Protein AF-A0A7S4CZ16-F1 (afdb_monomer)

Radius of gyration: 17.97 Å; Cα contacts (8 Å, |Δi|>4): 149; chains: 1; bounding box: 41×37×58 Å

Sequence (178 aa):
VEVRTGQCPSLQPLSLFGSHVIFDHTNDGWSRHLGDTRHYLYPIHLSGAFLFTPNFAASLYLLLLRFLNRQYEAVFQMAPATVSDTPLTSEEQQIWDQLACLQTDFHPDAHACRLKLSLAMMGDNSVMACPWDMAAEMAQYCRKRAFVSAACRLTVPEETRILQAVAPHPAFRNRLYV

Mean predicted aligned error: 8.63 Å

Structure (mmCIF, N/CA/C/O backbone):
data_AF-A0A7S4CZ16-F1
#
_entry.id   AF-A0A7S4CZ16-F1
#
loop_
_atom_site.group_PDB
_atom_site.id
_atom_site.type_symbol
_atom_site.label_atom_id
_atom_site.label_alt_id
_atom_site.label_comp_id
_atom_site.label_asym_id
_atom_site.label_entity_id
_atom_site.label_seq_id
_atom_site.pdbx_PDB_ins_code
_atom_site.Cartn_x
_atom_site.Cartn_y
_atom_site.Cartn_z
_atom_site.occupancy
_atom_site.B_iso_or_equiv
_atom_site.auth_seq_id
_atom_site.auth_comp_id
_atom_site.auth_asym_id
_atom_site.auth_atom_id
_atom_site.pdbx_PDB_model_num
ATOM 1 N N . VAL A 1 1 ? -10.302 -0.837 -39.229 1.00 39.59 1 VAL A N 1
ATOM 2 C CA . VAL A 1 1 ? -9.703 -1.820 -38.300 1.00 39.59 1 VAL A CA 1
ATOM 3 C C . VAL A 1 1 ? -10.118 -1.385 -36.909 1.00 39.59 1 VAL A C 1
ATOM 5 O O . VAL A 1 1 ? -9.643 -0.360 -36.442 1.00 39.59 1 VAL A O 1
ATOM 8 N N . GLU A 1 2 ? -11.152 -2.024 -36.366 1.00 24.81 2 GLU A N 1
ATOM 9 C CA . GLU A 1 2 ? -11.813 -1.613 -35.121 1.00 24.81 2 GLU A CA 1
ATOM 10 C C . GLU A 1 2 ? -10.883 -1.751 -33.914 1.00 24.81 2 GLU A C 1
ATOM 12 O O . GLU A 1 2 ? -10.314 -2.813 -33.662 1.00 24.81 2 GLU A O 1
ATOM 17 N N . VAL A 1 3 ? -10.774 -0.664 -33.153 1.00 36.12 3 VAL A N 1
ATOM 18 C CA . VAL A 1 3 ? -10.149 -0.618 -31.833 1.00 36.12 3 VAL A CA 1
ATOM 19 C C . VAL A 1 3 ? -11.108 -1.295 -30.859 1.00 36.12 3 VAL A C 1
ATOM 21 O O . VAL A 1 3 ? -12.097 -0.702 -30.432 1.00 36.12 3 VAL A O 1
ATOM 24 N N . ARG A 1 4 ? -10.842 -2.561 -30.528 1.00 31.33 4 ARG A N 1
ATOM 25 C CA . ARG A 1 4 ? -11.532 -3.240 -29.430 1.00 31.33 4 ARG A CA 1
ATOM 26 C C . ARG A 1 4 ? -10.918 -2.770 -28.121 1.00 31.33 4 ARG A C 1
ATOM 28 O O . ARG A 1 4 ? -9.878 -3.257 -27.692 1.00 31.33 4 ARG A O 1
ATOM 35 N N . THR A 1 5 ? -11.580 -1.796 -27.510 1.00 38.50 5 THR A N 1
ATOM 36 C CA . THR A 1 5 ? -11.504 -1.554 -26.073 1.00 38.50 5 THR A CA 1
ATOM 37 C C . THR A 1 5 ? -11.696 -2.889 -25.353 1.00 38.50 5 THR A C 1
ATOM 39 O O . THR A 1 5 ? -12.625 -3.636 -25.664 1.00 38.50 5 THR A O 1
ATOM 42 N N . GLY A 1 6 ? -10.774 -3.228 -24.449 1.00 38.06 6 GLY A N 1
ATOM 43 C CA . GLY A 1 6 ? -10.808 -4.469 -23.681 1.00 38.06 6 GLY A CA 1
ATOM 44 C C . GLY A 1 6 ? -12.111 -4.578 -22.896 1.00 38.06 6 GLY A C 1
ATOM 45 O O . GLY A 1 6 ? -12.263 -3.985 -21.832 1.00 38.06 6 GLY A O 1
ATOM 46 N N . GLN A 1 7 ? -13.074 -5.309 -23.453 1.00 35.19 7 GLN A N 1
ATOM 47 C CA . GLN A 1 7 ? -14.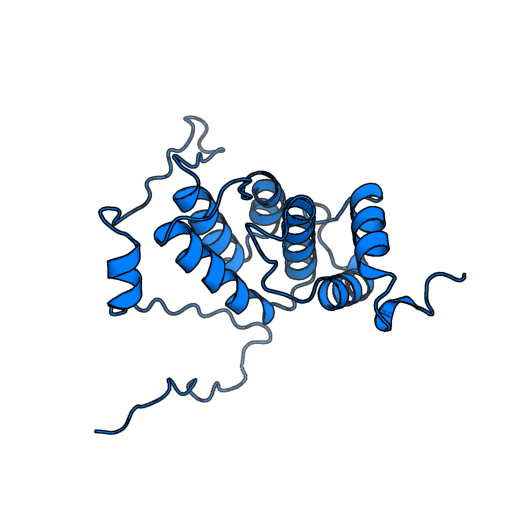299 -5.683 -22.769 1.00 35.19 7 GLN A CA 1
ATOM 48 C C . GLN A 1 7 ? -13.945 -6.685 -21.676 1.00 35.19 7 GLN A C 1
ATOM 50 O O . GLN A 1 7 ? -13.371 -7.742 -21.940 1.00 35.19 7 GLN A O 1
ATOM 55 N N . CYS A 1 8 ? -14.306 -6.339 -20.443 1.00 38.22 8 CYS A N 1
ATOM 56 C CA . CYS A 1 8 ? -14.280 -7.258 -19.318 1.00 38.22 8 CYS A CA 1
ATOM 57 C C . CYS A 1 8 ? -15.235 -8.426 -19.644 1.00 38.22 8 CYS A C 1
ATOM 59 O O . CYS A 1 8 ? -16.410 -8.163 -19.929 1.00 38.22 8 CYS A O 1
ATOM 61 N N . PRO A 1 9 ? -14.776 -9.692 -19.669 1.00 41.66 9 PRO A N 1
ATOM 62 C CA . PRO A 1 9 ? -15.665 -10.820 -19.912 1.00 41.66 9 PRO A CA 1
ATOM 63 C C . PRO A 1 9 ? -16.733 -10.845 -18.817 1.00 41.66 9 PRO A C 1
ATOM 65 O O . PRO A 1 9 ? -16.428 -10.679 -17.639 1.00 41.66 9 PRO A O 1
ATOM 68 N N . SER A 1 10 ? -17.995 -11.013 -19.212 1.00 47.28 10 SER A N 1
ATOM 69 C CA . SER A 1 10 ? -19.143 -11.058 -18.305 1.00 47.28 10 SER A CA 1
ATOM 70 C C . SER A 1 10 ? -18.937 -12.135 -17.234 1.00 47.28 10 SER A C 1
ATOM 72 O O . SER A 1 10 ? -19.087 -13.328 -17.509 1.00 47.28 10 SER A O 1
ATOM 74 N N . LEU A 1 11 ? -18.566 -11.716 -16.023 1.00 49.88 11 LEU A N 1
ATOM 75 C CA . LEU A 1 11 ? -18.315 -12.604 -14.893 1.00 49.88 11 LEU A CA 1
ATOM 76 C C . LEU A 1 11 ? -19.644 -13.173 -14.380 1.00 49.88 11 LEU A C 1
ATOM 78 O O . LEU A 1 11 ? -20.525 -12.433 -13.942 1.00 49.88 11 LEU A O 1
ATOM 82 N N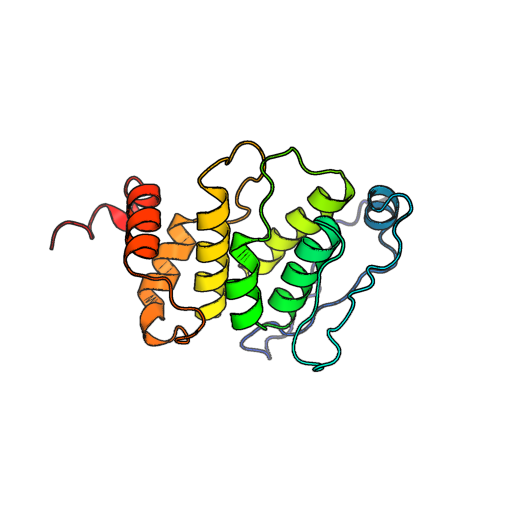 . GLN A 1 12 ? -19.784 -14.499 -14.417 1.00 51.84 12 GLN A N 1
ATOM 83 C CA . GLN A 1 12 ? -20.825 -15.200 -13.665 1.00 51.84 12 GLN A CA 1
ATOM 84 C C . GLN A 1 12 ? -20.566 -15.039 -12.151 1.00 51.84 12 GLN A C 1
ATOM 86 O O . GLN A 1 12 ? -19.411 -15.106 -11.722 1.00 51.84 12 GLN A O 1
ATOM 91 N N . PRO A 1 13 ? -21.601 -14.840 -11.315 1.00 53.09 13 PRO A N 1
ATOM 92 C CA . PRO A 1 13 ? -21.409 -14.491 -9.913 1.00 53.09 13 PRO A CA 1
ATOM 93 C C . PRO A 1 13 ? -21.291 -15.750 -9.044 1.00 53.09 13 PRO A C 1
ATOM 95 O O . PRO A 1 13 ? -22.298 -16.255 -8.557 1.00 53.09 13 PRO A O 1
ATOM 98 N N . LEU A 1 14 ? -20.073 -16.254 -8.815 1.00 48.38 14 LEU A N 1
ATOM 99 C CA . LEU A 1 14 ? -19.835 -17.312 -7.813 1.00 48.38 14 LEU A CA 1
ATOM 100 C C . LEU A 1 14 ? -18.595 -17.112 -6.921 1.00 48.38 14 LEU A C 1
ATOM 102 O O . LEU A 1 14 ? -18.117 -18.058 -6.302 1.00 48.38 14 LEU A O 1
ATOM 106 N N . SER A 1 15 ? -18.116 -15.880 -6.738 1.00 50.66 15 SER A N 1
ATOM 107 C CA . SER A 1 15 ? -17.190 -15.583 -5.636 1.00 50.66 15 SER A CA 1
ATOM 108 C C . SER A 1 15 ? -17.538 -14.255 -4.971 1.00 50.66 15 SER A C 1
ATOM 110 O O . SER A 1 15 ? -17.489 -13.214 -5.620 1.00 50.66 15 SER A O 1
ATOM 112 N N . LEU A 1 16 ? -17.831 -14.283 -3.666 1.00 53.31 16 LEU A N 1
ATOM 113 C CA . LEU A 1 16 ? -18.009 -13.087 -2.822 1.00 53.31 16 LEU A CA 1
ATOM 114 C C . LEU A 1 16 ? -16.788 -12.151 -2.852 1.00 53.31 16 LEU A C 1
ATOM 116 O O . LEU A 1 16 ? -16.910 -10.968 -2.551 1.00 53.31 16 LEU A O 1
ATOM 120 N N . PHE A 1 17 ? -15.626 -12.670 -3.255 1.00 54.50 17 PHE A N 1
ATOM 121 C CA . PHE A 1 17 ? -14.424 -11.893 -3.504 1.00 54.50 17 PHE A CA 1
ATOM 122 C C . PHE A 1 17 ? -13.744 -12.391 -4.780 1.00 54.50 17 PHE A C 1
ATOM 124 O O . PHE A 1 17 ? -13.397 -13.569 -4.840 1.00 54.50 17 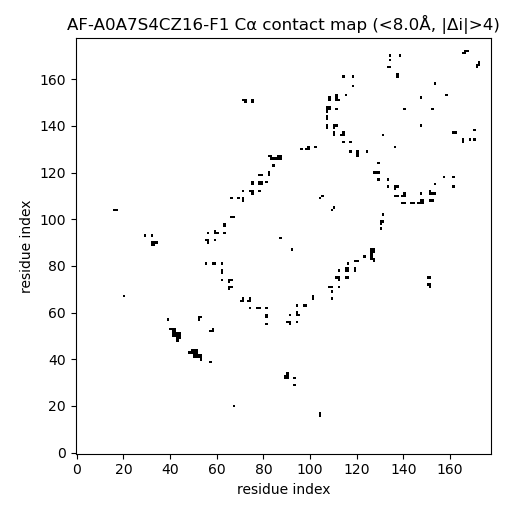PHE A O 1
ATOM 131 N N . GLY A 1 18 ? -13.493 -11.510 -5.753 1.00 57.94 18 GLY A N 1
ATOM 132 C CA . GLY A 1 18 ? -12.713 -11.855 -6.945 1.00 57.94 18 GLY A CA 1
ATOM 133 C C . GLY A 1 18 ? -11.325 -12.366 -6.549 1.00 57.94 18 GLY A C 1
ATOM 134 O O . GLY A 1 18 ? -10.554 -11.651 -5.910 1.00 57.94 18 GLY A O 1
ATOM 135 N N . SER A 1 19 ? -11.039 -13.632 -6.842 1.00 59.38 19 SER A N 1
ATOM 136 C CA . SER A 1 19 ? -9.789 -14.314 -6.470 1.00 59.38 19 SER A CA 1
ATOM 137 C C . SER A 1 19 ? -8.900 -14.649 -7.666 1.00 59.38 19 SER A C 1
ATOM 139 O O . SER A 1 19 ? -7.820 -15.201 -7.486 1.00 59.38 19 SER A O 1
ATOM 141 N N . HIS A 1 20 ? -9.348 -14.354 -8.886 1.00 68.06 20 HIS A N 1
ATOM 142 C CA . HIS A 1 20 ? -8.623 -14.709 -10.098 1.00 68.06 20 HIS A CA 1
ATOM 143 C C . HIS A 1 20 ? -7.826 -13.515 -10.612 1.00 68.06 20 HIS A C 1
ATOM 145 O O . HIS A 1 20 ? -8.396 -12.516 -11.044 1.00 68.06 20 HIS A O 1
ATOM 151 N N . VAL A 1 21 ? -6.503 -13.649 -10.571 1.00 75.12 21 VAL A N 1
ATOM 152 C CA . VAL A 1 21 ? -5.559 -12.754 -11.242 1.00 75.12 21 VAL A CA 1
ATOM 153 C C . VAL A 1 21 ? -5.142 -13.431 -12.541 1.00 75.12 21 VAL A C 1
ATOM 155 O O . VAL A 1 21 ? -4.715 -14.585 -12.527 1.00 75.12 21 VAL A O 1
ATOM 158 N N . ILE A 1 22 ? -5.292 -12.730 -13.662 1.00 80.69 22 ILE A N 1
ATOM 159 C CA . ILE A 1 22 ? -4.826 -13.186 -14.974 1.00 80.69 22 ILE A CA 1
ATOM 160 C C . ILE A 1 22 ? -3.651 -12.297 -15.364 1.00 80.69 22 ILE A C 1
ATOM 162 O O . ILE A 1 22 ? -3.790 -11.077 -15.406 1.00 80.69 22 ILE A O 1
ATOM 166 N N . PHE A 1 23 ? -2.502 -12.911 -15.636 1.00 80.94 23 PHE A N 1
ATOM 167 C CA . PHE A 1 23 ? -1.322 -12.206 -16.120 1.00 80.94 23 PHE A CA 1
ATOM 168 C C . PHE A 1 23 ? -1.340 -12.172 -17.647 1.00 80.94 23 PHE A C 1
ATOM 170 O O . PHE A 1 23 ? -1.408 -13.216 -18.297 1.00 80.94 23 PHE A O 1
ATOM 177 N N . ASP A 1 24 ? -1.272 -10.971 -18.216 1.00 84.12 24 ASP A N 1
ATOM 178 C CA . ASP A 1 24 ? -1.079 -10.789 -19.650 1.00 84.12 24 ASP A CA 1
ATOM 179 C C . ASP A 1 24 ? 0.416 -10.661 -19.957 1.00 84.12 24 ASP A C 1
ATOM 181 O O . ASP A 1 24 ? 1.032 -9.614 -19.760 1.00 84.12 24 ASP A O 1
ATOM 185 N N . HIS A 1 25 ? 1.002 -11.752 -20.446 1.00 78.94 25 HIS A N 1
ATOM 186 C CA . HIS A 1 25 ? 2.410 -11.801 -20.842 1.00 78.94 25 HIS A CA 1
ATOM 187 C C . HIS A 1 25 ? 2.674 -11.201 -22.233 1.00 78.94 25 HIS A C 1
ATOM 189 O O . HIS A 1 25 ? 3.829 -11.111 -22.638 1.00 78.94 25 HIS A O 1
ATOM 195 N N . THR A 1 26 ? 1.627 -10.814 -22.970 1.00 85.75 26 THR A N 1
ATOM 196 C CA . THR A 1 26 ? 1.720 -10.288 -24.343 1.00 85.75 26 THR A CA 1
ATOM 197 C C . THR A 1 26 ? 1.642 -8.764 -24.411 1.00 85.75 26 THR A C 1
ATOM 199 O O . THR A 1 26 ? 1.638 -8.183 -25.494 1.00 85.75 26 THR A O 1
ATOM 202 N N . ASN A 1 27 ? 1.598 -8.098 -23.257 1.00 86.38 27 ASN A N 1
ATOM 203 C CA . ASN A 1 27 ? 1.534 -6.649 -23.186 1.00 86.38 27 ASN A CA 1
ATOM 204 C C . ASN A 1 27 ? 2.885 -6.010 -23.559 1.00 86.38 27 ASN A C 1
ATOM 206 O O . ASN A 1 27 ? 3.755 -5.790 -22.713 1.00 86.38 27 ASN A O 1
ATOM 210 N N . ASP A 1 28 ? 3.026 -5.649 -24.835 1.00 85.12 28 ASP A N 1
ATOM 211 C CA . ASP A 1 28 ? 4.211 -4.969 -25.374 1.00 85.12 28 ASP A CA 1
ATOM 212 C C . ASP A 1 28 ? 4.529 -3.646 -24.659 1.00 85.12 28 ASP A C 1
ATOM 214 O O . ASP A 1 28 ? 5.690 -3.241 -24.576 1.00 85.12 28 ASP A O 1
ATOM 218 N N . GLY A 1 29 ? 3.507 -2.947 -24.151 1.00 85.88 29 GLY A N 1
ATOM 219 C CA . GLY A 1 29 ? 3.684 -1.716 -23.383 1.00 85.88 29 GLY A CA 1
ATOM 220 C C . GLY A 1 29 ? 4.421 -1.981 -22.074 1.00 85.88 29 GLY A C 1
ATOM 221 O O . GLY A 1 29 ? 5.391 -1.293 -21.766 1.00 85.88 29 GLY A O 1
ATOM 222 N N . TRP A 1 30 ? 4.018 -3.026 -21.351 1.00 86.56 30 TRP A N 1
ATOM 223 C CA . TRP A 1 30 ? 4.669 -3.448 -20.110 1.00 86.56 30 TRP A CA 1
ATOM 224 C C . TRP A 1 30 ? 6.137 -3.833 -20.336 1.00 86.56 30 TRP A C 1
ATOM 226 O O . TRP A 1 30 ? 7.034 -3.400 -19.611 1.00 86.56 30 TRP A O 1
ATOM 236 N N . SER A 1 31 ? 6.409 -4.602 -21.396 1.00 86.25 31 SER A N 1
ATOM 237 C CA . SER A 1 31 ? 7.775 -5.011 -21.744 1.00 86.25 31 SER A CA 1
ATOM 238 C C . SER A 1 31 ? 8.690 -3.836 -22.096 1.00 86.25 31 SER A C 1
ATOM 240 O O . SER A 1 31 ? 9.882 -3.895 -21.802 1.00 86.25 31 SER A O 1
ATOM 242 N N . ARG A 1 32 ? 8.161 -2.765 -22.702 1.00 88.50 32 ARG A N 1
ATOM 243 C CA . ARG A 1 32 ? 8.956 -1.583 -23.077 1.00 88.50 32 ARG A CA 1
ATOM 244 C C . ARG A 1 32 ? 9.386 -0.750 -21.872 1.00 88.50 32 ARG A C 1
ATOM 246 O O . ARG A 1 32 ? 10.522 -0.288 -21.848 1.00 88.50 32 ARG A O 1
ATOM 253 N N . HIS A 1 33 ? 8.517 -0.567 -20.880 1.00 88.25 33 HIS A N 1
ATOM 254 C CA . HIS A 1 33 ? 8.830 0.271 -19.716 1.00 88.25 33 HIS A CA 1
ATOM 255 C C . HIS A 1 33 ? 9.763 -0.406 -18.697 1.00 88.25 33 HIS A C 1
ATOM 257 O O . HIS A 1 33 ? 10.380 0.302 -17.907 1.00 88.25 33 HIS A O 1
ATOM 263 N N . LEU A 1 34 ? 9.900 -1.741 -18.737 1.00 85.31 34 LEU A N 1
ATOM 264 C CA . LEU A 1 34 ? 10.834 -2.518 -17.902 1.00 85.31 34 LEU A CA 1
ATOM 265 C C . LEU A 1 34 ? 12.320 -2.299 -18.254 1.00 85.31 34 LEU A C 1
ATOM 267 O O . LEU A 1 34 ? 13.197 -2.724 -17.504 1.00 85.31 34 LEU A O 1
ATOM 271 N N . GLY A 1 35 ? 12.623 -1.693 -19.408 1.00 83.38 35 GLY A N 1
ATOM 272 C CA . GLY A 1 35 ? 14.001 -1.504 -19.869 1.00 83.38 35 GLY A CA 1
ATOM 273 C C . GLY A 1 35 ? 14.728 -2.841 -20.053 1.00 83.38 35 GLY A C 1
ATOM 274 O O . GLY A 1 35 ? 14.275 -3.689 -20.829 1.00 83.38 35 GLY A O 1
ATOM 275 N N . ASP A 1 36 ? 15.826 -3.039 -19.319 1.00 83.81 36 ASP A N 1
ATOM 276 C CA . ASP A 1 36 ? 16.628 -4.274 -19.324 1.00 83.81 36 ASP A CA 1
ATOM 277 C C . ASP A 1 36 ? 16.187 -5.293 -18.259 1.00 83.81 36 ASP A C 1
ATOM 279 O O . ASP A 1 36 ? 16.523 -6.479 -18.347 1.00 83.81 36 ASP A O 1
ATOM 283 N N . THR A 1 37 ? 15.398 -4.874 -17.266 1.00 83.81 37 THR A N 1
ATOM 284 C CA . THR A 1 37 ? 14.921 -5.759 -16.202 1.00 83.81 37 THR A CA 1
ATOM 285 C C . THR A 1 37 ? 13.890 -6.740 -16.766 1.00 83.81 37 THR A C 1
ATOM 287 O O . THR A 1 37 ? 12.969 -6.377 -17.498 1.00 83.81 37 THR A O 1
ATOM 290 N N . ARG A 1 38 ? 14.040 -8.032 -16.462 1.00 84.56 38 ARG A N 1
ATOM 291 C CA . ARG A 1 38 ? 13.073 -9.075 -16.871 1.00 84.56 38 ARG A CA 1
ATOM 292 C C . ARG A 1 38 ? 12.494 -9.841 -15.692 1.00 84.56 38 ARG A C 1
ATOM 294 O O . ARG A 1 38 ? 11.378 -10.336 -15.775 1.00 84.56 38 ARG A O 1
ATOM 301 N N . HIS A 1 39 ? 13.250 -9.931 -14.602 1.00 88.38 39 HIS A N 1
ATOM 302 C CA . HIS A 1 39 ? 12.867 -10.659 -13.403 1.00 88.38 39 HIS A CA 1
ATOM 303 C C . HIS A 1 39 ? 13.464 -9.951 -12.187 1.00 88.38 39 HIS A C 1
ATOM 305 O O . HIS A 1 39 ? 14.620 -9.529 -12.230 1.00 88.38 39 HIS A O 1
ATOM 311 N N . TYR A 1 40 ? 12.702 -9.872 -11.097 1.00 91.69 40 TYR A N 1
ATOM 312 C CA . TYR A 1 40 ? 13.221 -9.442 -9.801 1.00 91.69 40 TYR A CA 1
ATOM 313 C C . TYR A 1 40 ? 13.640 -10.661 -8.986 1.00 91.69 40 TYR A C 1
ATOM 315 O O . TYR A 1 40 ? 12.868 -11.606 -8.819 1.00 91.69 40 TYR A O 1
ATOM 323 N N . LEU A 1 41 ? 14.865 -10.634 -8.468 1.00 93.56 41 LEU A N 1
ATOM 324 C CA . LEU A 1 41 ? 15.382 -11.665 -7.577 1.00 93.56 41 LEU A CA 1
ATOM 325 C C . LEU A 1 41 ? 15.328 -11.152 -6.141 1.00 93.56 41 LEU A C 1
ATOM 327 O O . LEU A 1 41 ? 15.950 -10.144 -5.813 1.00 93.56 41 LEU A O 1
ATOM 331 N N . TYR A 1 42 ? 14.590 -11.862 -5.292 1.00 94.31 42 TYR A N 1
ATOM 332 C CA . TYR A 1 42 ? 14.418 -11.511 -3.887 1.00 94.31 42 TYR A CA 1
ATOM 333 C C . TYR A 1 42 ? 15.265 -12.436 -3.011 1.00 94.31 42 TYR A C 1
ATOM 335 O O . TYR A 1 42 ? 14.884 -13.594 -2.810 1.00 94.31 42 TYR A O 1
ATOM 343 N N . PRO A 1 43 ? 16.423 -11.979 -2.504 1.00 93.50 43 PRO A N 1
ATOM 344 C CA . PRO A 1 43 ? 17.242 -12.803 -1.634 1.00 93.50 43 PRO A CA 1
ATOM 345 C C . PRO A 1 43 ? 16.520 -13.067 -0.312 1.00 93.50 43 PRO A C 1
ATOM 347 O O . PRO A 1 43 ? 15.867 -12.192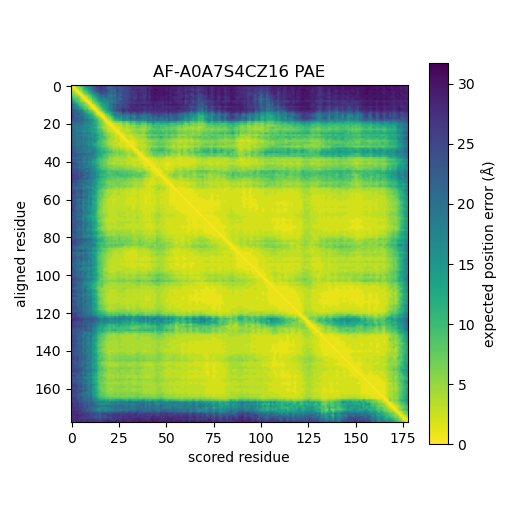 0.264 1.00 93.50 43 PRO A O 1
ATOM 350 N N . ILE A 1 44 ? 16.665 -14.298 0.169 1.00 93.62 44 ILE A N 1
ATOM 351 C CA . ILE A 1 44 ? 16.073 -14.775 1.414 1.00 93.62 44 ILE A CA 1
ATOM 352 C C . ILE A 1 44 ? 17.196 -14.893 2.443 1.00 93.62 44 ILE A C 1
ATOM 354 O O . ILE A 1 44 ? 18.276 -15.405 2.147 1.00 93.62 44 ILE A O 1
ATOM 358 N N . HIS A 1 45 ? 16.953 -14.400 3.654 1.00 91.94 45 HIS A N 1
ATOM 359 C CA . HIS A 1 45 ? 17.879 -14.564 4.767 1.00 91.94 45 HIS A CA 1
ATOM 360 C C . HIS A 1 45 ? 18.079 -16.054 5.094 1.00 91.94 45 HIS A C 1
ATOM 362 O O . HIS A 1 45 ? 17.150 -16.845 4.958 1.00 91.94 45 HIS A O 1
ATOM 368 N N . LEU A 1 46 ? 19.247 -16.442 5.618 1.00 91.44 46 LEU A N 1
ATOM 369 C CA . LEU A 1 46 ? 19.562 -17.840 5.964 1.00 91.44 46 LEU A CA 1
ATOM 370 C C . LEU A 1 46 ? 18.555 -18.488 6.931 1.00 91.44 46 LEU A C 1
ATOM 372 O O . LEU A 1 46 ? 18.394 -19.702 6.931 1.00 91.44 46 LEU A O 1
ATOM 376 N N . SER A 1 47 ? 17.855 -17.685 7.738 1.00 92.06 47 SER A N 1
ATOM 377 C CA . SER A 1 47 ? 16.784 -18.168 8.622 1.00 92.06 47 SER A CA 1
ATOM 378 C C . SER A 1 47 ? 15.501 -18.582 7.889 1.00 92.06 47 SER A C 1
ATOM 380 O O . SER A 1 47 ? 14.593 -19.101 8.528 1.00 92.06 47 SER A O 1
ATOM 382 N N . GLY A 1 48 ? 15.367 -18.288 6.593 1.00 85.50 48 GLY A N 1
ATOM 383 C CA . GLY A 1 48 ? 14.145 -18.502 5.812 1.00 85.50 48 GLY A CA 1
ATOM 384 C C . GLY A 1 48 ? 12.983 -17.564 6.165 1.00 85.50 48 GLY A C 1
ATOM 385 O O . GLY A 1 48 ? 11.936 -17.631 5.530 1.00 85.50 48 GLY A O 1
ATOM 386 N N . ALA A 1 49 ? 13.151 -16.686 7.159 1.00 85.06 49 ALA A N 1
ATOM 387 C CA . ALA A 1 49 ? 12.067 -15.868 7.710 1.00 85.06 49 ALA A CA 1
ATOM 388 C C . ALA A 1 49 ? 11.957 -14.465 7.090 1.00 85.06 49 ALA A C 1
ATOM 390 O O . ALA A 1 49 ? 10.914 -13.826 7.207 1.00 85.06 49 ALA A O 1
ATOM 391 N N . PHE A 1 50 ? 13.018 -13.974 6.441 1.00 85.69 50 PHE A N 1
ATOM 392 C CA . PHE A 1 50 ? 13.088 -12.606 5.924 1.00 85.69 50 PHE A CA 1
ATOM 393 C C . PHE A 1 50 ? 13.447 -12.599 4.445 1.00 85.69 50 PHE A C 1
ATOM 395 O O . PHE A 1 50 ? 14.312 -13.356 4.005 1.00 85.69 50 PHE A O 1
ATOM 402 N N . LEU A 1 51 ? 12.795 -11.714 3.700 1.00 90.25 51 LEU A N 1
ATOM 403 C CA . LEU A 1 51 ? 13.009 -11.499 2.277 1.00 90.25 51 LEU A CA 1
ATOM 404 C C . LEU A 1 51 ? 13.399 -10.038 2.070 1.00 90.25 51 LEU A C 1
ATOM 406 O O . LEU A 1 51 ? 12.751 -9.149 2.623 1.00 90.25 51 LEU A O 1
ATOM 410 N N . PHE A 1 52 ? 14.438 -9.793 1.275 1.00 90.50 52 PHE A N 1
ATOM 411 C CA . PHE A 1 52 ? 14.917 -8.442 0.988 1.00 90.50 52 PHE A CA 1
ATOM 412 C C . PHE A 1 52 ? 14.569 -8.015 -0.433 1.00 90.50 52 PHE A C 1
ATOM 414 O O . PHE A 1 52 ? 14.474 -8.831 -1.350 1.00 90.50 52 PHE A O 1
ATOM 421 N N . THR A 1 53 ? 14.386 -6.712 -0.611 1.00 93.00 53 THR A N 1
ATOM 422 C CA . THR A 1 53 ? 14.099 -6.094 -1.903 1.00 93.00 53 THR A CA 1
ATOM 423 C C . THR A 1 53 ? 15.374 -5.383 -2.375 1.00 93.00 53 THR A C 1
ATOM 425 O O . THR A 1 53 ? 15.907 -4.554 -1.640 1.00 93.00 53 THR A O 1
ATOM 428 N N . PRO A 1 54 ? 15.943 -5.752 -3.539 1.00 91.19 54 PRO A N 1
ATOM 429 C CA . PRO A 1 54 ? 17.246 -5.234 -3.968 1.00 91.19 54 PRO A CA 1
ATOM 430 C C . PRO A 1 54 ? 17.197 -3.769 -4.421 1.00 91.19 54 PRO A C 1
ATOM 432 O O . PRO A 1 54 ? 18.209 -3.077 -4.377 1.00 91.19 54 PRO A O 1
ATOM 435 N N . ASN A 1 55 ? 16.036 -3.309 -4.882 1.00 91.69 55 ASN A N 1
ATOM 436 C CA . ASN A 1 55 ? 15.782 -1.943 -5.316 1.00 91.69 55 ASN A CA 1
ATOM 437 C C . ASN A 1 55 ? 14.301 -1.585 -5.091 1.00 91.69 55 ASN A C 1
ATOM 439 O O . ASN A 1 55 ? 13.499 -2.434 -4.683 1.00 91.69 55 ASN A O 1
ATOM 443 N N . PHE A 1 56 ? 13.952 -0.327 -5.357 1.00 92.62 56 PHE A N 1
ATOM 444 C CA . PHE A 1 56 ? 12.608 0.199 -5.137 1.00 92.62 56 PHE A CA 1
ATOM 445 C C . PHE A 1 56 ? 11.558 -0.400 -6.090 1.00 92.62 56 PHE A C 1
ATOM 447 O O . PHE A 1 56 ? 10.506 -0.841 -5.636 1.00 92.62 56 PHE A O 1
ATOM 454 N N . ALA A 1 57 ? 11.856 -0.539 -7.386 1.00 93.31 57 ALA A N 1
ATOM 455 C CA . ALA A 1 57 ? 10.965 -1.219 -8.335 1.00 93.31 57 ALA A CA 1
ATOM 456 C C . ALA A 1 57 ? 10.585 -2.642 -7.869 1.00 93.31 57 ALA A C 1
ATOM 458 O O . ALA A 1 57 ? 9.413 -3.029 -7.881 1.00 93.31 57 ALA A O 1
ATOM 459 N N . ALA A 1 58 ? 11.557 -3.402 -7.356 1.00 94.19 58 ALA A N 1
ATOM 460 C CA . ALA A 1 58 ? 11.330 -4.729 -6.803 1.00 94.19 58 ALA A CA 1
ATOM 461 C C . ALA A 1 58 ? 10.469 -4.690 -5.530 1.00 94.19 58 ALA A C 1
ATOM 463 O O . ALA A 1 58 ? 9.657 -5.599 -5.329 1.00 94.19 58 ALA A O 1
ATOM 464 N N . SER A 1 59 ? 10.620 -3.681 -4.663 1.00 94.94 59 SER A N 1
ATOM 465 C CA . SER A 1 59 ? 9.783 -3.546 -3.462 1.00 94.94 59 SER A CA 1
ATOM 466 C C . SER A 1 59 ? 8.333 -3.213 -3.814 1.00 94.94 59 SER A C 1
ATOM 468 O O . SER A 1 59 ? 7.429 -3.874 -3.297 1.00 94.94 59 SER A O 1
ATOM 470 N N . LEU A 1 60 ? 8.115 -2.295 -4.762 1.00 94.12 60 LEU A N 1
ATOM 471 C CA . LEU A 1 60 ? 6.802 -1.959 -5.317 1.00 94.12 60 LEU A CA 1
ATOM 472 C C . LEU A 1 60 ? 6.117 -3.175 -5.937 1.00 94.12 60 LEU A C 1
ATOM 474 O O . LEU A 1 60 ? 4.963 -3.472 -5.622 1.00 94.12 60 LEU A O 1
ATOM 478 N N . TYR A 1 61 ? 6.839 -3.916 -6.779 1.00 94.19 61 TYR A N 1
ATOM 479 C CA . TYR A 1 61 ? 6.287 -5.098 -7.431 1.00 94.19 61 TYR A CA 1
ATOM 480 C C . TYR A 1 61 ? 5.916 -6.183 -6.417 1.00 94.19 61 TYR A C 1
ATOM 482 O O . TYR A 1 61 ? 4.839 -6.776 -6.493 1.00 94.19 61 TYR A O 1
ATOM 490 N N . LEU A 1 62 ? 6.765 -6.408 -5.410 1.00 95.31 62 LEU A N 1
ATOM 491 C CA . LEU A 1 62 ? 6.464 -7.363 -4.349 1.00 95.31 62 LEU A CA 1
ATOM 492 C C . LEU A 1 62 ? 5.260 -6.922 -3.511 1.00 95.31 62 LEU A C 1
ATOM 494 O O . LEU A 1 62 ? 4.435 -7.766 -3.160 1.00 95.31 62 LEU A O 1
ATOM 498 N N . LEU A 1 63 ? 5.142 -5.629 -3.199 1.00 95.62 63 LEU A N 1
ATOM 499 C CA . LEU A 1 63 ? 3.983 -5.083 -2.496 1.00 95.62 63 LEU A CA 1
ATOM 500 C C . LEU A 1 63 ? 2.698 -5.359 -3.284 1.00 95.62 63 LEU A C 1
ATOM 502 O O . LEU A 1 63 ? 1.746 -5.886 -2.707 1.00 95.62 63 LEU A O 1
ATOM 506 N N . LEU A 1 64 ? 2.693 -5.089 -4.594 1.00 94.31 64 LEU A N 1
ATOM 507 C CA . LEU A 1 64 ? 1.565 -5.381 -5.483 1.00 94.31 64 LEU A CA 1
ATOM 508 C C . LEU A 1 64 ? 1.203 -6.873 -5.461 1.00 94.31 64 LEU A C 1
ATOM 510 O O . LEU A 1 64 ? 0.045 -7.219 -5.228 1.00 94.31 64 LEU A O 1
ATOM 514 N N . LEU A 1 65 ? 2.182 -7.767 -5.646 1.00 93.25 65 LEU A N 1
ATOM 515 C CA . LEU A 1 65 ? 1.943 -9.214 -5.637 1.00 93.25 65 LEU A CA 1
ATOM 516 C C . LEU A 1 65 ? 1.396 -9.710 -4.293 1.00 93.25 65 LEU A C 1
ATOM 518 O O . LEU A 1 65 ? 0.471 -10.523 -4.262 1.00 93.25 65 LEU A O 1
ATOM 522 N N . ARG A 1 66 ? 1.933 -9.213 -3.174 1.00 94.31 66 ARG A N 1
ATOM 523 C CA . ARG A 1 66 ? 1.432 -9.549 -1.834 1.00 94.31 66 ARG A CA 1
ATOM 524 C C . ARG A 1 66 ? 0.006 -9.054 -1.632 1.00 94.31 66 ARG A C 1
ATOM 526 O O . ARG A 1 66 ? -0.794 -9.781 -1.045 1.00 94.31 66 ARG A O 1
ATOM 533 N N . PHE A 1 67 ? -0.325 -7.871 -2.145 1.00 93.62 67 PHE A N 1
ATOM 534 C CA . PHE A 1 67 ? -1.678 -7.326 -2.082 1.00 93.62 67 PHE A CA 1
ATOM 535 C C . PHE A 1 67 ? -2.656 -8.179 -2.892 1.00 93.62 67 PHE A C 1
ATOM 537 O O . PHE A 1 67 ? -3.681 -8.604 -2.363 1.00 93.62 67 PHE A O 1
ATOM 544 N N . LEU A 1 68 ? -2.310 -8.511 -4.139 1.00 91.56 68 LEU A N 1
ATOM 545 C CA . LEU A 1 68 ? -3.111 -9.387 -4.999 1.00 91.56 68 LEU A CA 1
ATOM 546 C C . LEU A 1 68 ? -3.321 -10.775 -4.372 1.00 91.56 68 LEU A C 1
ATOM 548 O O . LEU A 1 68 ? -4.405 -11.345 -4.473 1.00 91.56 68 LEU A O 1
ATOM 552 N N . ASN A 1 69 ? -2.312 -11.287 -3.661 1.00 91.81 69 ASN A N 1
ATOM 553 C CA . ASN A 1 69 ? -2.389 -12.541 -2.913 1.00 91.81 69 ASN A CA 1
ATOM 554 C C . ASN A 1 69 ? -2.979 -12.387 -1.493 1.00 91.81 69 ASN A C 1
ATOM 556 O O . ASN A 1 69 ? -2.889 -13.309 -0.682 1.00 91.81 69 ASN A O 1
ATOM 560 N N . ARG A 1 70 ? -3.556 -11.222 -1.164 1.00 92.62 70 ARG A N 1
ATOM 561 C CA . ARG A 1 70 ? -4.216 -10.914 0.120 1.00 92.62 70 ARG A CA 1
ATOM 562 C C . ARG A 1 70 ? -3.345 -11.124 1.360 1.00 92.62 70 ARG A C 1
ATOM 564 O O . ARG A 1 70 ? -3.845 -11.348 2.461 1.00 92.62 70 ARG A O 1
ATOM 571 N N . GLN A 1 71 ? -2.030 -11.013 1.209 1.00 95.06 71 GLN A N 1
ATOM 572 C CA . GLN A 1 71 ? -1.074 -11.039 2.316 1.00 95.06 71 GLN A CA 1
ATOM 573 C C . GLN A 1 71 ? -1.006 -9.660 2.985 1.00 95.06 71 GLN A C 1
ATOM 575 O O . GLN A 1 71 ? 0.043 -9.015 3.009 1.00 95.06 71 GLN A O 1
ATOM 580 N N . TYR A 1 72 ? -2.145 -9.197 3.506 1.00 96.81 72 TYR A N 1
ATOM 581 C CA . TYR A 1 72 ? -2.323 -7.828 3.990 1.00 96.81 72 TYR A CA 1
ATOM 582 C C . TYR A 1 72 ? -1.360 -7.460 5.117 1.00 96.81 72 TYR A C 1
ATOM 584 O O . TYR A 1 72 ? -0.831 -6.359 5.115 1.00 96.81 72 TYR A O 1
ATOM 592 N N . GLU A 1 73 ? -1.052 -8.380 6.032 1.00 96.81 73 GLU A N 1
ATOM 593 C CA . GLU A 1 73 ? -0.082 -8.119 7.103 1.00 96.81 73 GLU A CA 1
ATOM 594 C C . GLU A 1 73 ? 1.296 -7.736 6.546 1.00 96.81 73 GLU A C 1
ATOM 596 O O . GLU A 1 73 ? 1.880 -6.732 6.953 1.00 96.81 73 GLU A O 1
ATOM 601 N N . ALA A 1 74 ? 1.787 -8.488 5.560 1.00 95.38 74 ALA A N 1
ATOM 602 C CA . ALA A 1 74 ? 3.068 -8.199 4.929 1.00 95.38 74 ALA A CA 1
ATOM 603 C C . ALA A 1 74 ? 3.019 -6.883 4.134 1.00 95.38 74 ALA A C 1
ATOM 605 O O . ALA A 1 74 ? 3.965 -6.102 4.186 1.00 95.38 74 ALA A O 1
ATOM 606 N N . VAL A 1 75 ? 1.906 -6.598 3.447 1.00 96.31 75 VAL A N 1
ATOM 607 C CA . VAL A 1 75 ? 1.691 -5.308 2.765 1.00 96.31 75 VAL A CA 1
ATOM 608 C C . VAL A 1 75 ? 1.716 -4.153 3.764 1.00 96.31 75 VAL A C 1
ATOM 610 O O . VAL A 1 75 ? 2.403 -3.160 3.541 1.00 96.31 75 VAL A O 1
ATOM 613 N N . PHE A 1 76 ? 0.996 -4.283 4.877 1.00 97.06 76 PHE A N 1
ATOM 614 C CA . PHE A 1 76 ? 0.879 -3.256 5.905 1.00 97.06 76 PHE A CA 1
ATOM 615 C C . PHE A 1 76 ? 2.239 -2.925 6.535 1.00 97.06 76 PHE A C 1
ATOM 617 O O . PHE A 1 76 ? 2.536 -1.757 6.788 1.00 97.06 76 PHE A O 1
ATOM 624 N N . GLN A 1 77 ? 3.082 -3.941 6.740 1.00 94.62 77 GLN A N 1
ATOM 625 C CA . GLN A 1 77 ? 4.456 -3.779 7.221 1.00 94.62 77 GLN A CA 1
ATOM 626 C C . GLN A 1 77 ? 5.383 -3.153 6.168 1.00 94.62 77 GLN A C 1
ATOM 628 O O . GLN A 1 77 ? 6.225 -2.329 6.515 1.00 94.62 77 GLN A O 1
ATOM 633 N N . MET A 1 78 ? 5.232 -3.519 4.890 1.00 94.50 78 MET A N 1
ATOM 634 C CA . MET A 1 78 ? 6.066 -3.005 3.794 1.00 94.50 78 MET A CA 1
ATOM 635 C C . MET A 1 78 ? 5.702 -1.579 3.359 1.00 94.50 78 MET A C 1
ATOM 637 O O . MET A 1 78 ? 6.566 -0.864 2.850 1.00 94.50 78 MET A O 1
ATOM 641 N N . ALA A 1 79 ? 4.453 -1.148 3.552 1.00 93.44 79 ALA A N 1
ATOM 642 C CA . ALA A 1 79 ? 3.934 0.115 3.024 1.00 93.44 79 ALA A CA 1
ATOM 643 C C . ALA A 1 79 ? 4.802 1.355 3.343 1.00 93.44 79 ALA A C 1
ATOM 645 O O . ALA A 1 79 ? 5.087 2.105 2.411 1.00 93.44 79 ALA A O 1
ATOM 646 N N . PRO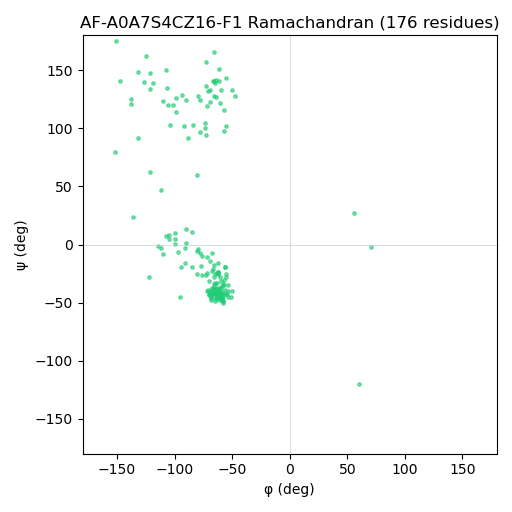 A 1 80 ? 5.309 1.570 4.578 1.00 89.88 80 PRO A N 1
ATOM 647 C CA . PRO A 1 80 ? 6.153 2.731 4.881 1.00 89.88 80 PRO A CA 1
ATOM 648 C C . PRO A 1 80 ? 7.499 2.748 4.147 1.00 89.88 80 PRO A C 1
ATOM 650 O O . PRO A 1 80 ? 8.067 3.813 3.955 1.00 89.88 80 PRO A O 1
ATOM 653 N N . ALA A 1 81 ? 8.017 1.579 3.760 1.00 89.19 81 ALA A N 1
ATOM 654 C CA . ALA A 1 81 ? 9.277 1.446 3.027 1.00 89.19 81 ALA A CA 1
ATOM 655 C C . ALA A 1 81 ? 9.081 1.466 1.501 1.00 89.19 81 ALA A C 1
ATOM 657 O O . ALA A 1 81 ? 10.051 1.397 0.752 1.00 89.19 81 ALA A O 1
ATOM 658 N N . THR A 1 82 ? 7.830 1.527 1.038 1.00 89.69 82 THR A N 1
ATOM 659 C CA . THR A 1 82 ? 7.468 1.460 -0.383 1.00 89.69 82 THR A CA 1
ATOM 660 C C . THR A 1 82 ? 6.915 2.808 -0.856 1.00 89.69 82 THR A C 1
ATOM 662 O O . THR A 1 82 ? 5.863 2.890 -1.487 1.00 89.69 82 THR A O 1
ATOM 665 N N . VAL A 1 83 ? 7.626 3.878 -0.500 1.00 87.44 83 VAL A N 1
ATOM 666 C CA . VAL A 1 83 ? 7.387 5.252 -0.955 1.00 87.44 83 VAL A CA 1
ATOM 667 C C . VAL A 1 83 ? 8.697 5.877 -1.417 1.00 87.44 83 VAL A C 1
ATOM 669 O O . VAL A 1 83 ? 9.756 5.540 -0.891 1.00 87.44 83 VAL A O 1
ATOM 672 N N . SER A 1 84 ? 8.609 6.769 -2.398 1.00 87.38 84 SER A N 1
ATOM 673 C CA . SER A 1 84 ? 9.744 7.494 -2.964 1.00 87.38 84 SER A CA 1
ATOM 674 C C . SER A 1 84 ? 9.561 8.992 -2.747 1.00 87.38 84 SER A C 1
ATOM 676 O O . SER A 1 84 ? 8.463 9.519 -2.917 1.00 87.38 84 SER A O 1
ATOM 678 N N . ASP A 1 85 ? 10.649 9.668 -2.393 1.00 85.25 85 ASP A N 1
ATOM 679 C CA . ASP A 1 85 ? 10.801 11.126 -2.377 1.00 85.25 85 ASP A CA 1
ATOM 680 C C . ASP A 1 85 ? 11.329 11.678 -3.716 1.00 85.25 85 ASP A C 1
ATOM 682 O O . ASP A 1 85 ? 11.524 12.883 -3.874 1.00 85.25 85 ASP A O 1
ATOM 686 N N . THR A 1 86 ? 11.553 10.802 -4.699 1.00 88.12 86 THR A N 1
ATOM 687 C CA . THR A 1 86 ? 12.014 11.157 -6.045 1.00 88.12 86 THR A CA 1
ATOM 688 C C . THR A 1 86 ? 11.025 10.699 -7.120 1.00 88.12 86 THR A C 1
ATOM 690 O O . THR A 1 86 ? 10.364 9.669 -6.935 1.00 88.12 86 THR A O 1
ATOM 693 N N . PRO A 1 87 ? 10.904 11.438 -8.245 1.00 89.62 87 PRO A N 1
ATOM 694 C CA . PRO A 1 87 ? 10.042 11.062 -9.364 1.00 89.62 87 PRO A CA 1
ATOM 695 C C . PRO A 1 87 ? 10.264 9.617 -9.808 1.00 89.62 87 PRO A C 1
ATOM 697 O O . PRO A 1 87 ? 11.404 9.198 -10.006 1.00 89.62 87 PRO A O 1
ATOM 700 N N . LEU A 1 88 ? 9.167 8.880 -9.990 1.00 90.94 88 LEU A N 1
ATOM 701 C CA . LEU A 1 88 ? 9.217 7.479 -10.391 1.00 90.94 88 LEU A CA 1
ATOM 702 C C . LEU A 1 88 ? 9.801 7.325 -11.795 1.00 90.94 88 LEU A C 1
ATOM 704 O O . LEU A 1 88 ? 9.469 8.066 -12.724 1.00 90.94 88 LEU A O 1
ATOM 708 N N . THR A 1 89 ? 10.644 6.312 -11.962 1.00 92.62 89 THR A N 1
ATOM 709 C CA . THR A 1 89 ? 11.060 5.839 -13.284 1.00 92.62 89 THR A CA 1
ATOM 710 C C . THR A 1 89 ? 9.873 5.246 -14.051 1.00 92.62 89 THR A C 1
ATOM 712 O O . THR A 1 89 ? 8.835 4.915 -13.475 1.00 92.62 89 THR A O 1
ATOM 715 N N . SER A 1 90 ? 10.022 5.046 -15.365 1.00 92.12 90 SER A N 1
ATOM 716 C CA . SER A 1 90 ? 8.975 4.412 -16.182 1.00 92.12 90 SER A CA 1
ATOM 717 C C . SER A 1 90 ? 8.585 3.018 -15.683 1.00 92.12 90 SER A C 1
ATOM 719 O O . SER A 1 90 ? 7.418 2.643 -15.768 1.00 92.12 90 SER A O 1
ATOM 721 N N . GLU A 1 91 ? 9.554 2.262 -15.162 1.00 92.75 91 GLU A N 1
ATOM 722 C CA . GLU A 1 91 ? 9.362 0.921 -14.608 1.00 92.75 91 GLU A CA 1
ATOM 723 C C . GLU A 1 91 ? 8.549 0.961 -13.307 1.00 92.75 91 GLU A C 1
ATOM 725 O O . GLU A 1 91 ? 7.600 0.198 -13.134 1.00 92.75 91 GLU A O 1
ATOM 730 N N . GLU A 1 92 ? 8.887 1.873 -12.400 1.00 92.94 92 GLU A N 1
ATOM 731 C CA . GLU A 1 92 ? 8.198 2.031 -11.117 1.00 92.94 92 GLU A CA 1
ATOM 732 C C . GLU A 1 92 ? 6.786 2.586 -11.310 1.00 92.94 92 GLU A C 1
ATOM 734 O O . GLU A 1 92 ? 5.843 2.095 -10.687 1.00 92.94 92 GLU A O 1
ATOM 739 N N . GLN A 1 93 ? 6.623 3.554 -12.217 1.00 91.94 93 GLN A N 1
ATOM 740 C CA . GLN A 1 93 ? 5.334 4.170 -12.519 1.00 91.94 93 GLN A CA 1
ATOM 741 C C . GLN A 1 93 ? 4.327 3.145 -13.051 1.00 91.94 93 GLN A C 1
ATOM 743 O O . GLN A 1 93 ? 3.200 3.097 -12.570 1.00 91.94 93 GLN A O 1
ATOM 748 N N . GLN A 1 94 ? 4.715 2.268 -13.984 1.00 91.75 94 GLN A N 1
ATOM 749 C CA . GLN A 1 94 ? 3.768 1.271 -14.500 1.00 91.75 94 GLN A CA 1
ATOM 750 C C . GLN A 1 94 ? 3.316 0.267 -13.428 1.00 91.75 94 GLN A C 1
ATOM 752 O O . GLN A 1 94 ? 2.174 -0.191 -13.470 1.00 91.75 94 GLN A O 1
ATOM 757 N N . ILE A 1 95 ? 4.192 -0.081 -12.473 1.00 92.38 95 ILE A N 1
ATOM 758 C CA . ILE A 1 95 ? 3.864 -0.974 -11.352 1.00 92.38 95 ILE A CA 1
ATOM 759 C C . ILE A 1 95 ? 2.923 -0.248 -10.399 1.00 92.38 95 ILE A C 1
ATOM 761 O O . ILE A 1 95 ? 1.932 -0.819 -9.945 1.00 92.38 95 ILE A O 1
ATOM 765 N N . TRP A 1 96 ? 3.222 1.019 -10.125 1.00 91.31 96 TRP A N 1
ATOM 766 C CA . TRP A 1 96 ? 2.392 1.884 -9.311 1.00 91.31 96 TRP A CA 1
ATOM 767 C C . TRP A 1 96 ? 0.974 2.020 -9.862 1.00 91.31 96 TRP A C 1
ATOM 769 O O . TRP A 1 96 ? 0.007 1.862 -9.117 1.00 91.31 96 TRP A O 1
ATOM 779 N N . ASP A 1 97 ? 0.836 2.225 -11.169 1.00 90.81 97 ASP A N 1
ATOM 780 C CA . ASP A 1 97 ? -0.463 2.380 -11.824 1.00 90.81 97 ASP A CA 1
ATOM 781 C C . ASP A 1 97 ? -1.349 1.132 -11.651 1.00 90.81 97 ASP A C 1
ATOM 783 O O . ASP A 1 97 ? -2.574 1.246 -11.560 1.00 90.81 97 ASP A O 1
ATOM 787 N N . GLN A 1 98 ? -0.756 -0.062 -11.497 1.00 90.56 98 GLN A N 1
ATOM 788 C CA . GLN A 1 98 ? -1.513 -1.289 -11.209 1.00 90.56 98 GLN A CA 1
ATOM 789 C C . GLN A 1 98 ? -2.180 -1.280 -9.829 1.00 90.56 98 GLN A C 1
ATOM 791 O O . GLN A 1 98 ? -3.159 -2.000 -9.618 1.00 90.56 98 GLN A O 1
ATOM 796 N N . LEU A 1 99 ? -1.713 -0.460 -8.879 1.00 89.75 99 LEU A N 1
ATOM 797 C CA . LEU A 1 99 ? -2.357 -0.346 -7.569 1.00 89.75 99 LEU A CA 1
ATOM 798 C C . LEU A 1 99 ? -3.793 0.184 -7.682 1.00 89.75 99 LEU A C 1
ATOM 800 O O . LEU A 1 99 ? -4.621 -0.122 -6.823 1.00 89.75 99 LEU A O 1
ATOM 804 N N . ALA A 1 100 ? -4.134 0.911 -8.752 1.00 87.81 100 ALA A N 1
ATOM 805 C CA . ALA A 1 100 ? -5.506 1.343 -9.007 1.00 87.81 100 ALA A CA 1
ATOM 806 C C . ALA A 1 100 ? -6.478 0.155 -9.147 1.00 87.81 100 ALA A C 1
ATOM 808 O O . ALA A 1 100 ? -7.625 0.240 -8.705 1.00 87.81 100 ALA A O 1
ATOM 809 N N . CYS A 1 101 ? -6.017 -0.989 -9.663 1.00 85.31 101 CYS A N 1
ATOM 810 C CA . CYS A 1 101 ? -6.824 -2.207 -9.767 1.00 85.31 101 CYS A CA 1
ATOM 811 C C . CYS A 1 101 ? -7.201 -2.797 -8.396 1.00 85.31 101 CYS A C 1
ATOM 813 O O . CYS A 1 101 ? -8.144 -3.579 -8.300 1.00 85.31 101 CYS A O 1
ATOM 815 N N . LEU A 1 102 ? -6.511 -2.410 -7.317 1.00 87.38 102 LEU A N 1
ATOM 816 C CA . LEU A 1 102 ? -6.776 -2.897 -5.960 1.00 87.38 102 LEU A CA 1
ATOM 817 C C . LEU A 1 102 ? -7.992 -2.228 -5.302 1.00 87.38 102 LEU A C 1
ATOM 819 O O . LEU A 1 102 ? -8.408 -2.650 -4.222 1.00 87.38 102 LEU A O 1
ATOM 823 N N . GLN A 1 103 ? -8.580 -1.198 -5.918 1.00 85.56 103 GLN A N 1
ATOM 824 C CA . GLN A 1 103 ? -9.747 -0.484 -5.378 1.00 85.56 103 GLN A CA 1
ATOM 825 C C . GLN A 1 103 ? -10.989 -1.368 -5.233 1.00 85.56 103 GLN A C 1
ATOM 827 O O . GLN A 1 103 ? -11.844 -1.110 -4.388 1.00 85.56 103 GLN A O 1
ATOM 832 N N . THR A 1 104 ? -11.091 -2.432 -6.030 1.00 84.88 104 THR A N 1
ATOM 833 C CA . THR A 1 104 ? -12.221 -3.366 -5.973 1.00 84.88 104 THR A CA 1
ATOM 834 C C . THR A 1 104 ? -12.107 -4.381 -4.833 1.00 84.88 104 THR A C 1
ATOM 836 O O . THR A 1 104 ? -13.020 -5.184 -4.638 1.00 84.88 104 THR A O 1
ATOM 839 N N . ASP A 1 105 ? -11.005 -4.378 -4.074 1.00 88.56 105 ASP A N 1
ATOM 840 C CA . ASP A 1 105 ? -10.849 -5.225 -2.895 1.00 88.56 105 ASP A CA 1
ATOM 841 C C . ASP A 1 105 ? -11.489 -4.572 -1.659 1.00 88.56 105 ASP A C 1
ATOM 843 O O . ASP A 1 105 ? -10.935 -3.658 -1.039 1.00 88.56 105 ASP A O 1
ATOM 847 N N . PHE A 1 106 ? -12.667 -5.070 -1.286 1.00 91.25 106 PHE A N 1
ATOM 848 C CA . PHE A 1 106 ? -13.448 -4.593 -0.144 1.00 91.25 106 PHE A CA 1
ATOM 849 C C . PHE A 1 106 ? -13.133 -5.318 1.177 1.00 91.25 106 PHE A C 1
ATOM 851 O O . PHE A 1 106 ? -13.908 -5.191 2.135 1.00 91.25 106 PHE A O 1
ATOM 858 N N . HIS A 1 107 ? -12.042 -6.083 1.264 1.00 93.44 107 HIS A N 1
ATOM 859 C CA . HIS A 1 107 ? -11.618 -6.701 2.520 1.00 93.44 107 HIS A CA 1
ATOM 860 C C . HIS A 1 107 ? -11.303 -5.630 3.593 1.00 93.44 107 HIS A C 1
ATOM 862 O O . HIS A 1 107 ? -10.729 -4.588 3.264 1.00 93.44 107 HIS A O 1
ATOM 868 N N . PRO A 1 108 ? -11.656 -5.832 4.883 1.00 96.06 108 PRO A N 1
ATOM 869 C CA . PRO A 1 108 ? -11.341 -4.878 5.956 1.00 96.06 108 PRO A CA 1
ATOM 870 C C . PRO A 1 108 ? -9.849 -4.520 6.019 1.00 96.06 108 PRO A C 1
ATOM 872 O O . PRO A 1 108 ? -9.504 -3.341 6.077 1.00 96.06 108 PRO A O 1
ATOM 875 N N . ASP A 1 109 ? -8.970 -5.519 5.930 1.00 97.31 109 ASP A N 1
ATOM 876 C CA . ASP A 1 109 ? -7.520 -5.293 5.959 1.00 97.31 109 ASP A CA 1
ATOM 877 C C . ASP A 1 109 ? -6.993 -4.635 4.677 1.00 97.31 109 ASP A C 1
ATOM 879 O O . ASP A 1 109 ? -5.988 -3.929 4.731 1.00 97.31 109 ASP A O 1
ATOM 883 N N . ALA A 1 110 ? -7.686 -4.784 3.540 1.00 96.06 110 ALA A N 1
ATOM 884 C CA . ALA A 1 110 ? -7.318 -4.088 2.309 1.00 96.06 110 ALA A CA 1
ATOM 885 C C . ALA A 1 110 ? -7.501 -2.572 2.463 1.00 96.06 110 ALA A C 1
ATOM 887 O O . ALA A 1 110 ? -6.602 -1.810 2.110 1.00 96.06 110 ALA A O 1
ATOM 888 N N . HIS A 1 111 ? -8.610 -2.136 3.079 1.00 96.44 111 HIS A N 1
ATOM 889 C CA . HIS A 1 111 ? -8.813 -0.725 3.428 1.00 96.44 111 HIS A CA 1
ATOM 890 C C . HIS A 1 111 ? -7.695 -0.213 4.345 1.00 96.44 111 HIS A C 1
ATOM 892 O O . HIS A 1 111 ? -7.153 0.868 4.128 1.00 96.44 111 HIS A O 1
ATOM 898 N N . ALA A 1 112 ? -7.305 -1.006 5.345 1.00 97.44 112 ALA A N 1
ATOM 899 C CA . ALA A 1 112 ? -6.243 -0.619 6.264 1.00 97.44 112 ALA A CA 1
ATOM 900 C C . ALA A 1 112 ? -4.872 -0.504 5.572 1.00 97.44 112 ALA A C 1
ATOM 902 O O . ALA A 1 112 ? -4.149 0.463 5.807 1.00 97.44 112 ALA A O 1
ATOM 903 N N . CYS A 1 113 ? -4.537 -1.435 4.673 1.00 96.88 113 CYS A N 1
ATOM 904 C CA . CYS A 1 113 ? -3.312 -1.388 3.872 1.00 96.88 113 CYS A CA 1
ATOM 905 C C . CYS A 1 113 ? -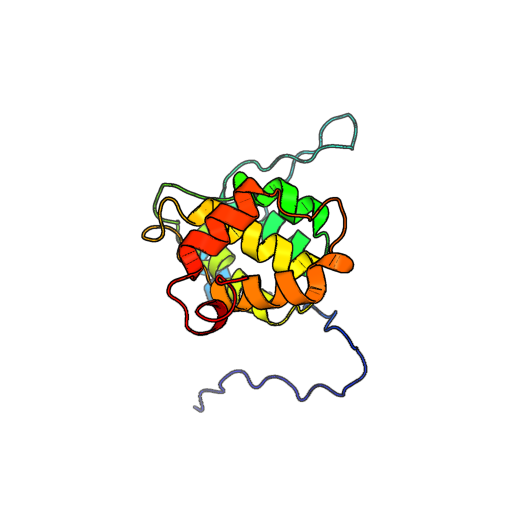3.276 -0.172 2.947 1.00 96.88 113 CYS A C 1
ATOM 907 O O . CYS A 1 113 ? -2.266 0.526 2.892 1.00 96.88 113 CYS A O 1
ATOM 909 N N . ARG A 1 114 ? -4.385 0.114 2.255 1.00 96.00 114 ARG A N 1
ATOM 910 C CA . ARG A 1 114 ? -4.500 1.287 1.380 1.00 96.00 114 ARG A CA 1
ATOM 911 C C . ARG A 1 114 ? -4.318 2.587 2.153 1.00 96.00 114 ARG A C 1
ATOM 913 O O . ARG A 1 114 ? -3.558 3.441 1.716 1.00 96.00 114 ARG A O 1
ATOM 920 N N . LEU A 1 115 ? -4.921 2.703 3.335 1.00 96.00 115 LEU A N 1
ATOM 921 C CA . LEU A 1 115 ? -4.739 3.858 4.218 1.00 96.00 115 LEU A CA 1
ATOM 922 C C . LEU A 1 115 ? -3.318 3.980 4.773 1.00 96.00 115 LEU A C 1
ATOM 924 O O . LEU A 1 115 ? -2.783 5.084 4.842 1.00 96.00 115 LEU A O 1
ATOM 928 N N . LYS A 1 116 ? -2.691 2.862 5.153 1.00 96.19 116 LYS A N 1
ATOM 929 C CA . LYS A 1 116 ? -1.294 2.834 5.607 1.00 96.19 116 LYS A CA 1
ATOM 930 C C . LYS A 1 116 ? -0.346 3.321 4.516 1.00 96.19 116 LYS A C 1
ATOM 932 O O . LYS A 1 116 ? 0.575 4.084 4.789 1.00 96.19 116 LYS A O 1
ATOM 937 N N . LEU A 1 117 ? -0.611 2.902 3.284 1.00 93.75 117 LEU A N 1
ATOM 938 C CA . LEU A 1 117 ? 0.139 3.308 2.111 1.00 93.75 117 LEU A CA 1
ATOM 939 C C . LEU A 1 117 ? -0.097 4.799 1.795 1.00 93.75 117 LEU A C 1
ATOM 941 O O . LEU A 1 117 ? 0.861 5.559 1.697 1.00 93.75 117 LEU A O 1
ATOM 945 N N . SER A 1 118 ? -1.355 5.256 1.789 1.00 93.25 118 SER A N 1
ATOM 946 C CA . SER A 1 118 ? -1.717 6.678 1.681 1.00 93.25 118 SER A CA 1
ATOM 947 C C . SER A 1 118 ? -1.027 7.554 2.729 1.00 93.25 118 SER A C 1
ATOM 949 O O . SER A 1 118 ? -0.590 8.662 2.428 1.00 93.25 118 SER A O 1
ATOM 951 N N . LEU A 1 119 ? -0.919 7.069 3.968 1.00 93.06 119 LEU A N 1
ATOM 952 C CA . LEU A 1 119 ? -0.252 7.779 5.054 1.00 93.06 119 LEU A CA 1
ATOM 953 C C . LEU A 1 119 ? 1.235 7.989 4.777 1.00 93.06 119 LEU A C 1
ATOM 955 O O . LEU A 1 119 ? 1.747 9.072 5.056 1.00 93.06 119 LEU A O 1
ATOM 959 N N . ALA A 1 120 ? 1.905 6.980 4.222 1.00 89.88 120 ALA A N 1
ATOM 960 C CA . ALA A 1 120 ? 3.306 7.082 3.841 1.00 89.88 120 ALA A CA 1
ATOM 961 C C . ALA A 1 120 ? 3.521 8.098 2.698 1.00 89.88 120 ALA A C 1
ATOM 963 O O . ALA A 1 120 ? 4.564 8.741 2.649 1.00 89.88 120 ALA A O 1
ATOM 964 N N . MET A 1 121 ? 2.517 8.310 1.838 1.00 87.25 121 MET A N 1
ATOM 965 C CA . MET A 1 121 ? 2.570 9.265 0.715 1.00 87.25 121 MET A CA 1
ATOM 966 C C . MET A 1 121 ? 2.212 10.702 1.076 1.00 87.25 121 MET A C 1
ATOM 968 O O . MET A 1 121 ? 2.585 11.616 0.351 1.00 87.25 121 MET A O 1
ATOM 972 N N . MET A 1 122 ? 1.524 10.935 2.200 1.00 84.69 122 MET A N 1
ATOM 973 C CA . MET A 1 122 ? 1.028 12.271 2.566 1.00 84.69 122 MET A CA 1
ATOM 974 C C . MET A 1 122 ? 2.111 13.362 2.635 1.00 84.69 122 MET A C 1
ATOM 976 O O . MET A 1 122 ? 1.766 14.542 2.618 1.00 84.69 122 MET A O 1
ATOM 980 N N . GLY A 1 123 ? 3.389 12.994 2.764 1.00 72.19 123 GLY A N 1
ATOM 981 C CA . GLY A 1 123 ? 4.504 13.940 2.767 1.00 72.19 123 GLY A CA 1
ATOM 982 C C . GLY A 1 123 ? 4.770 14.597 1.410 1.00 72.19 123 GLY A C 1
ATOM 983 O O . GLY A 1 123 ? 5.175 15.756 1.393 1.00 72.19 123 GLY A O 1
ATOM 984 N N . ASP A 1 124 ? 4.510 13.898 0.299 1.00 68.12 124 ASP A N 1
ATOM 985 C CA . ASP A 1 124 ? 4.789 14.401 -1.047 1.00 68.12 124 ASP A CA 1
ATOM 986 C C . ASP A 1 124 ? 3.838 13.813 -2.107 1.00 68.12 124 ASP A C 1
ATOM 988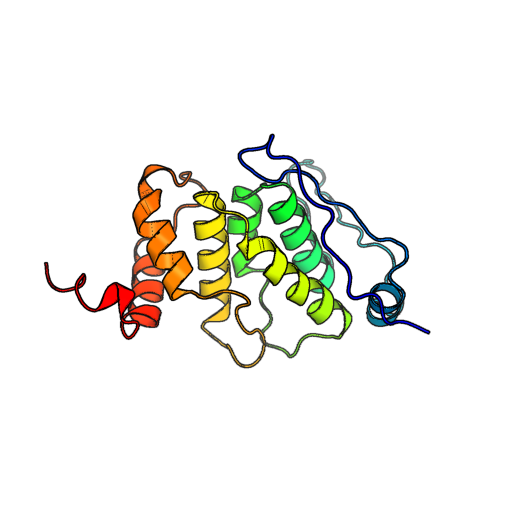 O O . ASP A 1 124 ? 4.163 12.914 -2.886 1.00 68.12 124 ASP A O 1
ATOM 992 N N . ASN A 1 125 ? 2.629 14.375 -2.163 1.00 68.38 125 ASN A N 1
ATOM 993 C CA . ASN A 1 125 ? 1.629 14.022 -3.174 1.00 68.38 125 ASN A CA 1
ATOM 994 C C . ASN A 1 125 ? 2.021 14.452 -4.603 1.00 68.38 125 ASN A C 1
ATOM 996 O O . ASN A 1 125 ? 1.285 14.133 -5.537 1.00 68.38 125 ASN A O 1
ATOM 1000 N N . SER A 1 126 ? 3.113 15.208 -4.788 1.00 69.31 126 SER A N 1
ATOM 1001 C CA . SER A 1 126 ? 3.557 15.642 -6.120 1.00 69.31 126 SER A CA 1
ATOM 1002 C C . SER A 1 126 ? 4.332 14.551 -6.860 1.00 69.31 126 SER A C 1
ATOM 1004 O O . SER A 1 126 ? 4.320 14.519 -8.090 1.00 69.31 126 SER A O 1
ATOM 1006 N N . VAL A 1 127 ? 4.946 13.635 -6.105 1.00 76.44 127 VAL A N 1
ATOM 1007 C CA . VAL A 1 127 ? 5.777 12.542 -6.618 1.00 76.44 127 VAL A CA 1
ATOM 1008 C C . VAL A 1 127 ? 4.975 11.251 -6.770 1.00 76.44 127 VAL A C 1
ATOM 1010 O O . VAL A 1 127 ? 5.062 10.591 -7.803 1.00 76.44 127 VAL A O 1
ATOM 1013 N N . MET A 1 128 ? 4.166 10.894 -5.767 1.00 81.31 128 MET A N 1
ATOM 1014 C CA . MET A 1 128 ? 3.360 9.669 -5.776 1.00 81.31 128 MET A CA 1
ATOM 1015 C C . MET A 1 128 ? 1.914 9.972 -5.387 1.00 81.31 128 MET A C 1
ATOM 1017 O O . MET A 1 128 ? 1.539 9.953 -4.214 1.00 81.31 128 MET A O 1
ATOM 1021 N N . ALA A 1 129 ? 1.078 10.240 -6.388 1.00 82.44 129 ALA A N 1
ATOM 1022 C CA . ALA A 1 129 ? -0.340 10.464 -6.156 1.00 82.44 129 ALA A CA 1
ATOM 1023 C C . ALA A 1 129 ? -1.031 9.166 -5.721 1.00 82.44 129 ALA A C 1
ATOM 1025 O O . ALA A 1 129 ? -0.872 8.109 -6.338 1.00 82.44 129 ALA A O 1
ATOM 1026 N N . CYS A 1 130 ? -1.835 9.263 -4.665 1.00 84.62 130 CYS A N 1
ATOM 1027 C CA . CYS A 1 130 ? -2.611 8.139 -4.175 1.00 84.62 130 CYS A CA 1
ATOM 1028 C C . CYS A 1 130 ? -3.640 7.701 -5.236 1.00 84.62 130 CYS A C 1
ATOM 1030 O O . CYS A 1 130 ? -4.421 8.539 -5.692 1.00 84.62 130 CYS A O 1
ATOM 1032 N N . PRO A 1 131 ? -3.683 6.414 -5.625 1.00 87.00 131 PRO A N 1
ATOM 1033 C CA . PRO A 1 131 ? -4.548 5.982 -6.718 1.00 87.00 131 PRO A CA 1
ATOM 1034 C C . PRO A 1 131 ? -6.026 5.876 -6.318 1.00 87.00 131 PRO A C 1
ATOM 1036 O O . PRO A 1 131 ? -6.866 5.703 -7.193 1.00 87.00 131 PRO A O 1
ATOM 1039 N N . TRP A 1 132 ? -6.365 5.977 -5.029 1.00 90.19 132 TRP A N 1
ATOM 1040 C CA . TRP A 1 132 ? -7.728 5.868 -4.496 1.00 90.19 132 TRP A CA 1
ATOM 1041 C C . TRP A 1 132 ? -8.135 7.086 -3.666 1.00 90.19 132 TRP A C 1
ATOM 1043 O O . TRP A 1 132 ? -7.304 7.842 -3.164 1.00 90.19 132 TRP A O 1
ATOM 1053 N N . ASP A 1 133 ? -9.444 7.239 -3.464 1.00 90.88 133 ASP A N 1
ATOM 1054 C CA . ASP A 1 133 ? -10.000 8.257 -2.576 1.00 90.88 133 ASP A CA 1
ATOM 1055 C C . ASP A 1 133 ? -9.766 7.885 -1.101 1.00 90.88 133 ASP A C 1
ATOM 1057 O O . ASP A 1 133 ? -10.445 7.033 -0.521 1.00 90.88 133 ASP A O 1
ATOM 1061 N N . MET A 1 134 ? -8.809 8.573 -0.475 1.00 91.62 134 MET A N 1
ATOM 1062 C CA . MET A 1 134 ? -8.454 8.389 0.933 1.00 91.62 134 MET A CA 1
ATOM 1063 C C . MET A 1 134 ? -9.642 8.609 1.885 1.00 91.62 134 MET A C 1
ATOM 1065 O O . MET A 1 134 ? -9.744 7.931 2.909 1.00 91.62 134 MET A O 1
ATOM 1069 N N . ALA A 1 135 ? -10.563 9.523 1.561 1.00 92.31 135 ALA A N 1
ATOM 1070 C CA . ALA A 1 135 ? -11.737 9.791 2.386 1.00 92.31 135 ALA A CA 1
ATOM 1071 C C . ALA A 1 135 ? -12.730 8.621 2.329 1.00 92.31 135 ALA A C 1
ATOM 1073 O O . ALA A 1 135 ? -13.253 8.195 3.366 1.00 92.31 135 ALA A O 1
ATOM 1074 N N . ALA A 1 136 ? -12.956 8.063 1.137 1.00 92.44 136 ALA A N 1
ATOM 1075 C CA . ALA A 1 136 ? -13.784 6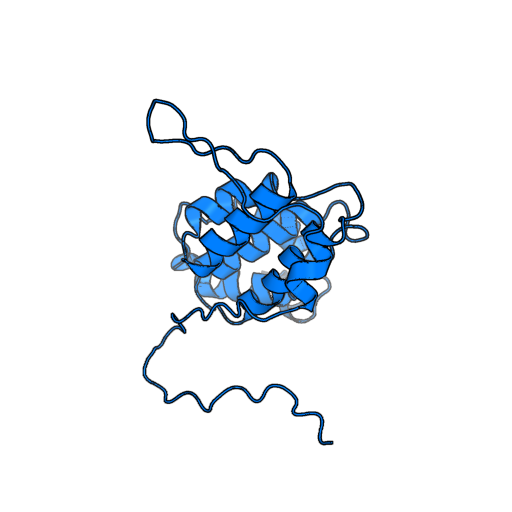.874 0.959 1.00 92.44 136 ALA A CA 1
ATOM 1076 C C . ALA A 1 136 ? -13.187 5.653 1.681 1.00 92.44 136 ALA A C 1
ATOM 1078 O O . ALA A 1 136 ? -13.906 4.949 2.400 1.00 92.44 136 ALA A O 1
ATOM 1079 N N . GLU A 1 137 ? -11.874 5.444 1.566 1.00 94.81 137 GLU A N 1
ATOM 1080 C CA . GLU A 1 137 ? -11.164 4.366 2.261 1.00 94.81 137 GLU A CA 1
ATOM 1081 C C . GLU A 1 137 ? -11.268 4.505 3.784 1.00 94.81 137 GLU A C 1
ATOM 1083 O O . GLU A 1 137 ? -11.609 3.536 4.469 1.00 94.81 137 GLU A O 1
ATOM 1088 N N . MET A 1 138 ? -11.083 5.716 4.322 1.00 95.19 138 MET A N 1
ATOM 1089 C CA . MET A 1 138 ? -11.197 5.959 5.763 1.00 95.19 138 MET A CA 1
ATOM 1090 C C . MET A 1 138 ? -12.621 5.710 6.271 1.00 95.19 138 MET A C 1
ATOM 1092 O O . MET A 1 138 ? -12.820 5.141 7.347 1.00 95.19 138 MET A O 1
ATOM 1096 N N . ALA A 1 139 ? -13.640 6.057 5.481 1.00 93.69 139 ALA A N 1
ATOM 1097 C CA . ALA A 1 139 ? -15.028 5.792 5.843 1.00 93.69 139 ALA A CA 1
ATOM 1098 C C . ALA A 1 139 ? -15.317 4.282 5.907 1.00 93.69 139 ALA A C 1
ATOM 1100 O O . ALA A 1 139 ? -15.990 3.822 6.836 1.00 93.69 139 ALA A O 1
ATOM 1101 N N . GLN A 1 140 ? -14.798 3.505 4.951 1.00 94.56 140 GLN A N 1
ATOM 1102 C CA . GLN A 1 140 ? -14.944 2.047 4.937 1.00 94.56 140 GLN A CA 1
ATOM 1103 C C . GLN A 1 140 ? -14.159 1.375 6.064 1.00 94.56 140 GLN A C 1
ATOM 1105 O O . GLN A 1 140 ? -14.697 0.487 6.730 1.00 94.56 140 GLN A O 1
ATOM 1110 N N . TYR A 1 141 ? -12.939 1.837 6.336 1.00 96.25 141 TYR A N 1
ATOM 1111 C CA . TYR A 1 141 ? -12.139 1.374 7.465 1.00 96.25 141 TYR A CA 1
ATOM 1112 C C . TYR A 1 141 ? -12.869 1.591 8.793 1.00 96.25 141 TYR A C 1
ATOM 1114 O O . TYR A 1 141 ? -13.041 0.641 9.551 1.00 96.25 141 TYR A O 1
ATOM 1122 N N . CYS A 1 142 ? -13.409 2.788 9.050 1.00 94.44 142 CYS A N 1
ATOM 1123 C CA . CYS A 1 142 ? -14.184 3.058 10.265 1.00 94.44 142 CYS A CA 1
ATOM 1124 C C . CYS A 1 142 ? -15.404 2.133 10.403 1.00 94.44 142 CYS A C 1
ATOM 1126 O O . CYS A 1 142 ? -15.673 1.627 11.491 1.00 94.44 142 CYS A O 1
ATOM 1128 N N . ARG A 1 143 ? -16.127 1.866 9.304 1.00 94.56 143 ARG A N 1
ATOM 1129 C CA . ARG A 1 143 ? -17.284 0.949 9.303 1.00 94.56 143 ARG A CA 1
ATOM 1130 C C . ARG A 1 143 ? -16.891 -0.497 9.596 1.00 94.56 143 ARG A C 1
ATOM 1132 O O . ARG A 1 143 ? -17.677 -1.224 10.194 1.00 94.56 143 ARG A O 1
ATOM 1139 N N . LYS A 1 144 ? -15.706 -0.917 9.150 1.00 95.12 144 LYS A N 1
ATOM 1140 C CA . LYS A 1 144 ? -15.228 -2.302 9.238 1.00 95.12 144 LYS A CA 1
ATOM 1141 C C . LYS A 1 144 ? -14.172 -2.514 10.321 1.00 95.12 144 LYS A C 1
ATOM 1143 O O . LYS A 1 144 ? -13.669 -3.622 10.444 1.00 95.12 144 LYS A O 1
ATOM 1148 N N . ARG A 1 145 ? -13.859 -1.499 11.132 1.00 94.88 145 ARG A N 1
ATOM 1149 C CA . ARG A 1 145 ? -12.759 -1.498 12.111 1.00 94.88 145 ARG A CA 1
ATOM 1150 C C . ARG A 1 145 ? -12.744 -2.721 13.024 1.00 94.88 145 ARG A C 1
ATOM 1152 O O . ARG A 1 145 ? -11.677 -3.258 13.302 1.00 94.88 145 ARG A O 1
ATOM 1159 N N . ALA A 1 146 ? -13.917 -3.164 13.476 1.00 96.25 146 ALA A N 1
ATOM 1160 C CA . ALA A 1 146 ? -14.051 -4.344 14.332 1.00 96.25 146 ALA A CA 1
ATOM 1161 C C . ALA A 1 146 ? -13.589 -5.648 13.650 1.00 96.25 146 ALA A C 1
ATOM 1163 O O . ALA A 1 146 ? -13.196 -6.584 14.337 1.00 96.25 146 ALA A O 1
ATOM 1164 N N . PHE A 1 147 ? -13.603 -5.689 12.317 1.00 96.50 147 PHE A N 1
ATOM 1165 C CA . PHE A 1 147 ? -13.191 -6.818 11.483 1.00 96.50 147 PHE A CA 1
ATOM 1166 C C . PHE A 1 147 ? -11.778 -6.660 10.908 1.00 96.50 147 PHE A C 1
ATOM 1168 O O . PHE A 1 147 ? -11.332 -7.528 10.166 1.00 96.50 147 PHE A O 1
ATOM 1175 N N . VAL A 1 148 ? -11.083 -5.559 11.217 1.00 97.25 148 VAL A N 1
ATOM 1176 C CA . VAL A 1 148 ? -9.681 -5.372 10.826 1.00 97.25 148 VAL A CA 1
ATOM 1177 C C . VAL A 1 148 ? -8.798 -6.182 11.768 1.00 97.25 148 VAL A C 1
ATOM 1179 O O . VAL A 1 148 ? -8.843 -6.001 12.998 1.00 97.25 148 VAL A O 1
ATOM 1182 N N . SER A 1 149 ? -7.978 -7.044 11.174 1.00 97.31 149 SER A N 1
ATOM 1183 C CA . SER A 1 149 ? -6.981 -7.867 11.847 1.00 97.31 149 SER A CA 1
ATOM 1184 C C . SER A 1 149 ? -6.038 -6.998 12.672 1.00 97.31 149 SER A C 1
ATOM 1186 O O . SER A 1 149 ? -5.650 -5.905 12.259 1.00 97.31 149 SER A O 1
ATOM 1188 N N . ALA A 1 150 ? -5.623 -7.487 13.843 1.00 96.31 150 ALA A N 1
ATOM 1189 C CA . ALA A 1 150 ? -4.754 -6.726 14.743 1.00 96.31 150 ALA A CA 1
ATOM 1190 C C . ALA A 1 150 ? -3.442 -6.288 14.065 1.00 96.31 150 ALA A C 1
ATOM 1192 O O . ALA A 1 150 ? -3.018 -5.151 14.244 1.00 96.31 150 ALA A O 1
ATOM 1193 N N . ALA A 1 151 ? -2.858 -7.156 13.232 1.00 96.75 151 ALA A N 1
ATOM 1194 C CA . ALA A 1 151 ? -1.618 -6.881 12.506 1.00 96.75 151 ALA A CA 1
ATOM 1195 C C . ALA A 1 151 ? -1.747 -5.782 11.431 1.00 96.75 151 ALA A C 1
ATOM 1197 O O . ALA A 1 151 ? -0.752 -5.161 11.072 1.00 96.75 151 ALA A O 1
ATOM 1198 N N . CYS A 1 152 ? -2.963 -5.522 10.938 1.00 97.31 152 CYS A N 1
ATOM 1199 C CA . CYS A 1 152 ? -3.250 -4.495 9.932 1.00 97.31 152 CYS A CA 1
ATOM 1200 C C . CYS A 1 152 ? -3.929 -3.258 10.534 1.00 97.31 152 CYS A C 1
ATOM 1202 O O . CYS A 1 152 ? -4.423 -2.404 9.804 1.00 97.31 152 CYS A O 1
ATOM 1204 N N . ARG A 1 153 ? -4.033 -3.154 11.862 1.00 97.00 153 ARG A N 1
ATOM 1205 C CA . ARG A 1 153 ? -4.750 -2.048 12.496 1.00 97.00 153 ARG A CA 1
ATOM 1206 C C . ARG A 1 153 ? -3.871 -0.804 12.537 1.00 97.00 153 ARG A C 1
ATOM 1208 O O . ARG A 1 153 ? -2.753 -0.841 13.045 1.00 97.00 153 ARG A O 1
ATOM 1215 N N . LEU A 1 154 ? -4.405 0.312 12.048 1.00 97.06 154 LEU A N 1
ATOM 1216 C CA . LEU A 1 154 ? -3.757 1.612 12.193 1.00 97.06 154 LEU A CA 1
ATOM 1217 C C . LEU A 1 154 ? -3.685 1.994 13.672 1.00 97.06 154 LEU A C 1
ATOM 1219 O O . LEU A 1 154 ? -4.613 1.751 14.451 1.00 97.06 154 LEU A O 1
ATOM 1223 N N . THR A 1 155 ? -2.572 2.603 14.061 1.00 96.69 155 THR A N 1
ATOM 1224 C CA . THR A 1 155 ? -2.423 3.160 15.405 1.00 96.69 155 THR A CA 1
ATOM 1225 C C . THR A 1 155 ? -3.272 4.426 15.547 1.00 96.69 155 THR A C 1
ATOM 1227 O O . THR A 1 155 ? -3.594 5.094 14.566 1.00 96.69 155 THR A O 1
ATOM 1230 N N . VAL A 1 156 ? -3.628 4.800 16.779 1.00 95.56 156 VAL A N 1
ATOM 1231 C CA . VAL A 1 156 ? -4.443 6.006 17.033 1.00 95.56 156 VAL A CA 1
ATOM 1232 C C . VAL A 1 156 ? -3.835 7.286 16.424 1.00 95.56 156 VAL A C 1
ATOM 1234 O O . VAL A 1 156 ? -4.587 8.058 15.821 1.00 95.56 156 VAL A O 1
ATOM 1237 N N . PRO A 1 157 ? -2.509 7.533 16.503 1.00 96.50 157 PRO A N 1
ATOM 1238 C CA . PRO A 1 157 ? -1.899 8.686 15.837 1.00 96.50 157 PRO A CA 1
ATOM 1239 C C . PRO A 1 157 ? -2.066 8.666 14.313 1.00 96.50 157 PRO A C 1
ATOM 1241 O O . PRO A 1 157 ? -2.306 9.707 13.706 1.00 96.50 157 PRO A O 1
ATOM 1244 N N . GLU A 1 158 ? -1.981 7.489 13.693 1.00 96.06 158 GLU A N 1
ATOM 1245 C CA . GLU A 1 158 ? -2.147 7.324 12.245 1.00 96.06 158 GLU A CA 1
ATOM 1246 C C . GLU A 1 158 ? -3.588 7.593 11.816 1.00 96.06 158 GLU A C 1
ATOM 1248 O O . GLU A 1 158 ? -3.821 8.354 10.879 1.00 96.06 158 GLU A O 1
ATOM 1253 N N . GLU A 1 159 ? -4.557 7.042 12.549 1.00 95.56 159 GLU A N 1
ATOM 1254 C CA . GLU A 1 159 ? -5.986 7.286 12.325 1.00 95.56 159 GLU A CA 1
ATOM 1255 C C . GLU A 1 159 ? -6.320 8.768 12.460 1.00 95.56 159 GLU A C 1
ATOM 1257 O O . GLU A 1 159 ? -7.006 9.329 11.609 1.00 95.56 159 GLU A O 1
ATOM 1262 N N . THR A 1 160 ? -5.789 9.416 13.497 1.00 93.56 160 THR A N 1
ATOM 1263 C CA . THR A 1 160 ? -5.984 10.850 13.735 1.00 93.56 160 THR A CA 1
ATOM 1264 C C . THR A 1 160 ? -5.408 11.679 12.593 1.00 93.56 160 THR A C 1
ATOM 1266 O O . THR A 1 160 ? -6.073 12.590 12.101 1.00 93.56 160 THR A O 1
ATOM 1269 N N . ARG A 1 161 ? -4.198 11.349 12.129 1.00 93.88 161 ARG A N 1
ATOM 1270 C CA . ARG A 1 161 ? -3.542 12.066 11.030 1.00 93.88 161 ARG A CA 1
ATOM 1271 C C . ARG A 1 161 ? -4.324 11.942 9.725 1.00 93.88 161 ARG A C 1
ATOM 1273 O O . ARG A 1 161 ? -4.534 12.944 9.048 1.00 93.88 161 ARG A O 1
ATOM 1280 N N . ILE A 1 162 ? -4.798 10.739 9.400 1.00 93.50 162 ILE A N 1
ATOM 1281 C CA . ILE A 1 162 ? -5.642 10.512 8.221 1.00 93.50 162 ILE A CA 1
ATOM 1282 C C . ILE A 1 162 ? -6.956 11.284 8.363 1.00 93.50 162 ILE A C 1
ATOM 1284 O O . ILE A 1 162 ? -7.344 11.988 7.436 1.00 93.50 162 ILE A O 1
ATOM 1288 N N . LEU A 1 163 ? -7.617 11.214 9.524 1.00 92.06 163 LEU A N 1
ATOM 1289 C CA . LEU A 1 163 ? -8.862 11.945 9.782 1.00 92.06 163 LEU A CA 1
ATOM 1290 C C . LEU A 1 163 ? -8.691 13.452 9.619 1.00 92.06 163 LEU A C 1
ATOM 1292 O O . LEU A 1 163 ? -9.547 14.077 9.010 1.00 92.06 163 LEU A O 1
ATOM 1296 N N . GLN A 1 164 ? -7.597 14.033 10.109 1.00 91.06 164 GLN A N 1
ATOM 1297 C CA . GLN A 1 164 ? -7.303 15.456 9.925 1.00 91.06 164 GLN A CA 1
ATOM 1298 C C . GLN A 1 164 ? -7.125 15.816 8.447 1.00 91.06 164 GLN A C 1
ATOM 1300 O O . GLN A 1 164 ? -7.629 16.850 8.011 1.00 91.06 164 GLN A O 1
ATOM 1305 N N . ALA A 1 165 ? -6.468 14.951 7.670 1.00 89.06 165 ALA A N 1
ATOM 1306 C CA . ALA A 1 165 ? -6.286 15.154 6.237 1.00 89.06 165 ALA A CA 1
ATOM 1307 C C . ALA A 1 165 ? -7.611 15.064 5.454 1.00 89.06 165 ALA A C 1
ATOM 1309 O O . ALA A 1 165 ? -7.827 15.842 4.526 1.00 89.06 165 ALA A O 1
ATOM 1310 N N . VAL A 1 166 ? -8.522 14.160 5.839 1.00 89.69 166 VAL A N 1
ATOM 1311 C CA . VAL A 1 166 ? -9.804 13.946 5.135 1.00 89.69 166 VAL A CA 1
ATOM 1312 C C . VAL A 1 166 ? -10.996 14.687 5.753 1.00 89.69 166 VAL A C 1
ATOM 1314 O O . VAL A 1 166 ? -12.075 14.690 5.168 1.00 89.69 166 VAL A O 1
ATOM 1317 N N . ALA A 1 167 ? -10.841 15.342 6.907 1.00 78.56 167 ALA A N 1
ATOM 1318 C CA . ALA A 1 167 ? -11.905 16.069 7.611 1.00 78.56 167 ALA A CA 1
ATOM 1319 C C . ALA A 1 167 ? -12.651 17.125 6.768 1.00 78.56 167 ALA A C 1
ATOM 1321 O O . ALA A 1 167 ? -13.864 17.259 6.954 1.00 78.56 167 ALA A O 1
ATOM 1322 N N . PRO A 1 168 ? -12.012 17.850 5.823 1.00 74.38 168 PRO A N 1
ATOM 1323 C CA . PRO A 1 168 ? -12.727 18.769 4.935 1.00 74.38 168 PRO A CA 1
ATOM 1324 C C . PRO A 1 168 ? -13.752 18.070 4.025 1.00 74.38 168 PRO A C 1
ATOM 1326 O O . PRO A 1 168 ? -14.623 18.727 3.453 1.00 74.38 168 PRO A O 1
ATOM 1329 N N . HIS A 1 169 ? -13.666 16.744 3.879 1.00 70.88 169 HIS A N 1
ATOM 1330 C CA . HIS A 1 169 ? -14.534 15.963 3.012 1.00 70.88 169 HIS A CA 1
ATOM 1331 C C . HIS A 1 169 ? -15.961 15.849 3.594 1.00 70.88 169 HIS A C 1
ATOM 1333 O O . HIS A 1 169 ? -16.133 15.556 4.784 1.00 70.88 169 HIS A O 1
ATOM 1339 N N . PRO A 1 170 ? -17.023 16.002 2.775 1.00 65.94 170 PRO A N 1
ATOM 1340 C CA . PRO A 1 170 ? -18.417 16.012 3.239 1.00 65.94 170 PRO A CA 1
ATOM 1341 C C . PRO A 1 170 ? -18.823 14.765 4.038 1.00 65.94 170 PRO A C 1
ATOM 1343 O O . PRO A 1 170 ? -19.669 14.856 4.925 1.00 65.94 170 PRO A O 1
ATOM 1346 N N . ALA A 1 171 ? -18.185 13.618 3.783 1.00 64.69 171 ALA A N 1
ATOM 1347 C CA . ALA A 1 171 ? -18.424 12.368 4.508 1.00 64.69 171 ALA A CA 1
ATOM 1348 C C . ALA A 1 171 ? -18.089 12.429 6.017 1.00 64.69 171 ALA A C 1
ATOM 1350 O O . ALA A 1 171 ? -18.646 11.651 6.794 1.00 64.69 171 ALA A O 1
ATOM 1351 N N . PHE A 1 172 ? -17.208 13.343 6.442 1.00 61.75 172 PHE A N 1
ATOM 1352 C CA . PHE A 1 172 ? -16.738 13.459 7.832 1.00 61.75 172 PHE A CA 1
ATOM 1353 C C . PHE A 1 172 ? -17.243 14.713 8.555 1.00 61.75 172 PHE A C 1
ATOM 1355 O O . PHE A 1 172 ? -17.132 14.810 9.777 1.00 61.75 172 PHE A O 1
ATOM 1362 N N . ARG A 1 173 ? -17.893 15.630 7.829 1.00 57.31 173 ARG A N 1
ATOM 1363 C CA . ARG A 1 173 ? -18.332 16.943 8.325 1.00 57.31 173 ARG A CA 1
ATOM 1364 C C . ARG A 1 173 ? -19.351 16.885 9.479 1.00 57.31 173 ARG A C 1
ATOM 1366 O O . ARG A 1 173 ? -19.396 17.804 10.285 1.00 57.31 173 ARG A O 1
ATOM 1373 N N . ASN A 1 174 ? -20.107 15.789 9.604 1.00 51.69 174 ASN A N 1
ATOM 1374 C CA . ASN A 1 174 ? -21.139 15.600 10.641 1.00 51.69 174 ASN A CA 1
ATOM 1375 C C . ASN A 1 174 ? -20.753 14.595 11.745 1.00 51.69 174 ASN A C 1
ATOM 1377 O O . ASN A 1 174 ? -21.605 14.224 12.547 1.00 51.69 174 ASN A O 1
ATOM 1381 N N . ARG A 1 175 ? -19.507 14.096 11.776 1.00 52.72 175 ARG A N 1
ATOM 1382 C CA . ARG A 1 175 ? -19.076 13.039 12.719 1.00 52.72 175 ARG A CA 1
ATOM 1383 C C . ARG A 1 175 ? -18.023 13.476 13.739 1.00 52.72 175 ARG A C 1
ATOM 1385 O O . ARG A 1 175 ? -17.645 12.667 14.574 1.00 52.72 175 ARG A O 1
ATOM 1392 N N . LEU A 1 176 ? -17.568 14.728 13.681 1.00 45.50 176 LEU A N 1
ATOM 1393 C CA . LEU A 1 176 ? -16.549 15.285 14.584 1.00 45.50 176 LEU A CA 1
ATOM 1394 C C . LEU A 1 176 ? -17.142 16.140 15.726 1.00 45.50 176 LEU A C 1
ATOM 1396 O O . LEU A 1 176 ? -16.397 16.800 16.441 1.00 45.50 176 LEU A O 1
ATOM 1400 N N . TYR A 1 177 ? -18.468 16.116 15.906 1.00 35.38 177 TYR A N 1
ATOM 1401 C CA . TYR A 1 177 ? -19.184 16.788 16.998 1.00 35.38 177 TYR A CA 1
ATOM 1402 C C . TYR A 1 177 ? -19.991 15.779 17.830 1.00 35.38 177 TYR A C 1
ATOM 1404 O O . TYR A 1 177 ? -21.218 15.847 17.854 1.00 35.38 177 TYR A O 1
ATOM 1412 N N . VAL A 1 178 ? -19.312 14.822 18.468 1.00 37.44 178 VAL A N 1
ATOM 1413 C CA . VAL A 1 178 ? -19.813 14.079 19.641 1.00 37.44 178 VAL A CA 1
ATOM 1414 C C . VAL A 1 178 ? -18.641 13.836 20.576 1.00 37.44 178 VAL A C 1
ATOM 1416 O O . VAL A 1 178 ? -17.598 13.372 20.065 1.00 37.44 178 VAL A O 1
#

Nearest PDB structures (foldseek):
  2v7d-assembly1_B  TM=3.327E-01  e=3.603E+00  Bos taurus

Organism: NCBI:txid73025

Foldseek 3Di:
DDDDDDDDPPDDDDDPFDLDDDDDPPPPLLVVQCPPDDDFDWDADPVNPDTDGPDLLSLLLVLLVCLSVVVLLVLLVSLLVNDDPDADGSSSVVSLLCVLVLPRDLQLSSLLSLLSNVLSCPVPCPRRPRSDDLLVSLVSNVVCVVVHDPSSHDDPVSNVVSCVVCCVPPVNVPP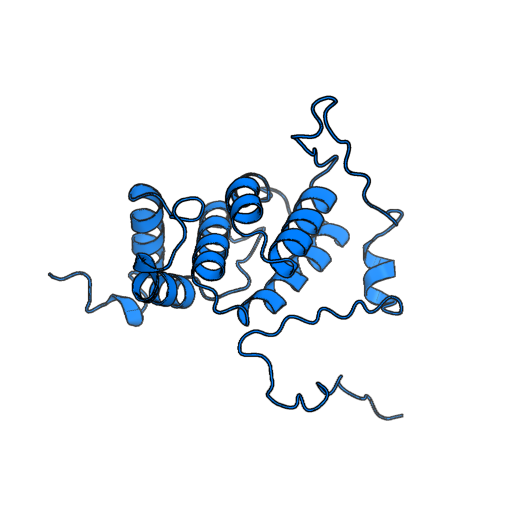PPD

Secondary structure (DSSP, 8-state):
------PPP---S--SS-------TT-HHHHHHTTT-------B-TTSS-B--SSHHHHHHHHHHHHHTT-HHHHHHHGGGS--SSPPPHHHHHHHHGGGGGGG---HHHHHHHHHHHHHHTT-TTTS--SS-HHHHHHHHHHHGGGS-GGGPPPHHHHHHHHHHHTTSTTTTTSS--

Solvent-accessible surface area (backbone atoms only — not comparable to full-atom values): 11061 Å² total; per-residue (Å²): 133,84,83,77,73,87,73,78,76,86,77,77,93,83,59,103,59,91,80,83,82,82,85,74,90,79,48,64,68,63,59,61,42,37,66,88,62,85,75,81,76,66,56,63,44,96,82,74,81,46,76,47,60,84,48,67,56,46,38,48,48,49,42,51,53,30,48,77,68,64,38,37,51,61,30,41,68,45,25,70,76,61,65,62,99,56,76,65,51,66,45,39,43,58,54,54,60,54,54,45,71,53,71,79,52,82,49,42,36,48,31,34,31,52,51,48,34,46,59,53,31,69,84,45,58,88,54,46,66,69,76,63,64,64,56,62,38,51,53,51,29,67,75,32,47,92,69,34,48,79,79,34,53,76,51,72,71,55,51,50,54,51,46,64,73,35,40,88,40,79,92,41,67,84,70,80,83,124

pLDDT: mean 83.44, std 17.24, range [24.81, 97.44]